Protein AF-A0A972X6C3-F1 (afdb_monomer_lite)

Sequence (281 aa):
MWINYFLDRTMRIARCMGIVHAAVDLPPWMPPDRLSTSRSLFTGHTAMDRIDPPSRDFAESLEKAPTVDDKLAVLRSHFHLEVVQTDHRFEDDAFYFIVGAGSSYLIATQSPAVEADHLHFRSCLHDTPMKPLALARLQATIQRQCVYHLQPKPIDRAERDQVLDIGAFGQLMDAAQRSGLVPGISTIIQIRDCEFRLGRHQQALQLMESMAQGFTGRAVQRTQRLAREEADIASGRIKMSPKALQAKRLRDNQQTQCIERARTRFSRVVEGLRTIVQRGL

Radius of gyration: 30.31 Å; chains: 1; bounding box: 79×56×78 Å

pLDDT: mean 76.37, std 22.04, range [27.19, 96.38]

Secondary structure (DSSP, 8-state):
--SSSSSSSSSSSSSS------------------------------TT---PPPPHHHHHHHHH--SHHHHHHHHHHHEEEEEPPTTPPPPTT-EEEEE-SS-EEEEEEEEEEEETTEEEEEETTT--BPPPEEHHHHHHHHTTT-EEEEEEPP--HHHHTTS--HHHHHHHHHHHHHHS-SS-HHHHHHIIIIIITTT-HHHHHHHHHHHHHHHHHHHHHHHHHHHHHHHHHHTTSS---HHHHHHHHHHHHHHHHHHHHHHHHHHHHHHHHHHHHHHT-

Foldseek 3Di:
DPDDDPPPPPPPPPPPDDDDDDDDDDDDDDDDDDDDDDPDPPPPPDPPFQDDQDDPVLLVQLVPQPDPVSNVVSLVVFFDKDQAALPDDDDAQWWKWFDDPPDIFIWTFHVVQDDPQWGWIAGSNPRGTDDTHHVVVVSVRSVVSRMITTGGHPQPPVVVLLQDDLVLLVQLLVLLVLLVQQPDSVLSVCLVPVQVVVLNLVVSLVSLVVRLVSLVVSLVVVVVVVVVVVVCVVVVVDDDDPVRVVVVVVVSVSSNVSSVSSNVSSVSNNSSSVSCVVNVD

Structure (mmCIF, N/CA/C/O backbone):
data_AF-A0A972X6C3-F1
#
_entry.id   AF-A0A972X6C3-F1
#
loop_
_atom_site.group_PDB
_atom_site.id
_atom_site.type_symbol
_atom_site.label_atom_id
_atom_site.label_alt_id
_atom_site.label_comp_id
_atom_site.label_asym_id
_atom_site.label_entity_id
_atom_site.label_seq_id
_atom_site.pdbx_PDB_ins_code
_atom_site.Cartn_x
_atom_site.Cartn_y
_atom_site.Cartn_z
_atom_site.occupancy
_atom_site.B_iso_or_equiv
_atom_site.auth_seq_id
_atom_site.auth_comp_id
_atom_site.auth_asym_id
_atom_site.auth_atom_id
_atom_site.pdbx_PDB_model_num
ATOM 1 N N . MET A 1 1 ? 9.711 -33.266 31.770 1.00 44.00 1 MET A N 1
ATOM 2 C CA . MET A 1 1 ? 8.874 -32.397 32.628 1.00 44.00 1 MET A CA 1
ATOM 3 C C . MET A 1 1 ? 8.942 -31.015 31.985 1.00 44.00 1 MET A C 1
ATOM 5 O O . MET A 1 1 ? 9.958 -30.366 32.130 1.00 44.00 1 MET A O 1
ATOM 9 N N . TRP A 1 2 ? 8.164 -30.690 30.955 1.00 30.11 2 TRP A N 1
ATOM 10 C CA . TRP A 1 2 ? 6.841 -30.060 31.016 1.00 30.11 2 TRP A CA 1
ATOM 11 C C . TRP A 1 2 ? 6.257 -30.063 29.581 1.00 30.11 2 TRP A C 1
ATOM 13 O O . TRP A 1 2 ? 6.426 -29.108 28.838 1.00 30.11 2 TRP A O 1
ATOM 23 N N . ILE A 1 3 ? 5.630 -31.163 29.155 1.00 36.06 3 ILE A N 1
ATOM 24 C CA . ILE A 1 3 ? 4.853 -31.258 27.898 1.00 36.06 3 ILE A CA 1
ATOM 25 C C . ILE A 1 3 ? 3.638 -32.145 28.192 1.00 36.06 3 ILE A C 1
ATOM 27 O O . ILE A 1 3 ? 3.516 -33.233 27.656 1.00 36.06 3 ILE A O 1
ATOM 31 N N . ASN A 1 4 ? 2.811 -31.757 29.169 1.00 32.38 4 ASN A N 1
ATOM 32 C CA . ASN A 1 4 ? 1.582 -32.499 29.501 1.00 32.38 4 ASN A CA 1
ATOM 33 C C . ASN A 1 4 ? 0.485 -31.655 30.178 1.00 32.38 4 ASN A C 1
ATOM 35 O O . ASN A 1 4 ? -0.467 -32.212 30.701 1.00 32.38 4 ASN A O 1
ATOM 39 N N . TYR A 1 5 ? 0.569 -30.318 30.153 1.00 36.12 5 TYR A N 1
ATOM 40 C CA . TYR A 1 5 ? -0.436 -29.456 30.803 1.00 36.12 5 TYR A CA 1
ATOM 41 C C . TYR A 1 5 ? -1.268 -28.591 29.844 1.00 36.12 5 TYR A C 1
ATOM 43 O O . TYR A 1 5 ? -2.080 -27.790 30.296 1.00 36.12 5 TYR A O 1
ATOM 51 N N . PHE A 1 6 ? -1.104 -28.751 28.524 1.00 33.75 6 PHE A N 1
ATOM 52 C CA . PHE A 1 6 ? -1.775 -27.899 27.527 1.00 33.75 6 PHE A CA 1
ATOM 53 C C . PHE A 1 6 ? -2.821 -28.617 26.657 1.00 33.75 6 PHE A C 1
ATOM 55 O O . PHE A 1 6 ? -3.486 -27.976 25.852 1.00 33.75 6 PHE A O 1
ATOM 62 N N . LEU A 1 7 ? -3.018 -29.929 26.832 1.00 35.41 7 LEU A N 1
ATOM 63 C CA . LEU A 1 7 ? -3.981 -30.712 26.040 1.00 35.41 7 LEU A CA 1
ATOM 64 C C . LEU A 1 7 ? -5.291 -31.048 26.771 1.00 35.41 7 LEU A C 1
ATOM 66 O O . LEU A 1 7 ? -6.171 -31.650 26.168 1.00 35.41 7 LEU A O 1
ATOM 70 N N . ASP A 1 8 ? -5.473 -30.604 28.019 1.00 36.69 8 ASP A N 1
ATOM 71 C CA . ASP A 1 8 ? -6.652 -30.962 28.830 1.00 36.69 8 ASP A CA 1
ATOM 72 C C . ASP A 1 8 ? -7.702 -29.836 28.967 1.00 36.69 8 ASP A C 1
ATOM 74 O O . ASP A 1 8 ? -8.707 -29.976 29.660 1.00 36.69 8 ASP A O 1
ATOM 78 N N . ARG A 1 9 ? -7.518 -28.695 28.279 1.00 36.50 9 ARG A N 1
ATOM 79 C CA . ARG A 1 9 ? -8.458 -27.551 28.348 1.00 36.50 9 ARG A CA 1
ATOM 80 C C . ARG A 1 9 ? -9.244 -27.276 27.062 1.00 36.50 9 ARG A C 1
ATOM 82 O O . ARG A 1 9 ? -10.169 -26.470 27.083 1.00 36.50 9 ARG A O 1
ATOM 89 N N . THR A 1 10 ? -8.953 -27.982 25.971 1.00 35.94 10 THR A N 1
ATOM 90 C CA . THR A 1 10 ? -9.641 -27.840 24.672 1.00 35.94 10 THR A CA 1
ATOM 91 C C . THR A 1 10 ? -10.765 -28.860 24.434 1.00 35.94 10 THR A C 1
ATOM 93 O O . THR A 1 10 ? -11.463 -28.761 23.431 1.00 35.94 10 THR A O 1
ATOM 96 N N . MET A 1 11 ? -11.038 -29.780 25.371 1.00 33.03 11 MET A N 1
ATOM 97 C CA . MET A 1 11 ? -12.117 -30.784 25.256 1.00 33.03 11 MET A CA 1
ATOM 98 C C . MET A 1 11 ? -13.315 -30.575 26.209 1.00 33.03 11 MET A C 1
ATOM 100 O O . MET A 1 11 ? -13.984 -31.531 26.598 1.00 33.03 11 MET A O 1
ATOM 104 N N . ARG A 1 12 ? -13.650 -29.327 26.573 1.00 36.72 12 ARG A N 1
ATOM 105 C CA . ARG A 1 12 ? -14.889 -29.019 27.334 1.00 36.72 12 ARG A CA 1
ATOM 106 C C . ARG A 1 12 ? -15.815 -27.954 26.735 1.00 36.72 12 ARG A C 1
ATOM 108 O O . ARG A 1 12 ? -16.790 -27.594 27.380 1.00 36.72 12 ARG A O 1
ATOM 115 N N . ILE A 1 13 ? -15.599 -27.526 25.489 1.00 35.47 13 ILE A N 1
ATOM 116 C CA . ILE A 1 13 ? -16.516 -26.608 24.769 1.00 35.47 13 ILE A CA 1
ATOM 117 C C . ILE A 1 13 ? -16.947 -27.215 23.417 1.00 35.47 13 ILE A C 1
ATOM 119 O O . ILE A 1 13 ? -17.119 -26.531 22.421 1.00 35.47 13 ILE A O 1
ATOM 123 N N . ALA A 1 14 ? -17.116 -28.540 23.364 1.00 34.91 14 ALA A N 1
ATOM 124 C CA . ALA A 1 14 ? -17.605 -29.246 22.171 1.00 34.91 14 ALA A CA 1
ATOM 125 C C . ALA A 1 14 ? -18.716 -30.268 22.488 1.00 34.91 14 ALA A C 1
ATOM 127 O O . ALA A 1 14 ? -18.873 -31.263 21.787 1.00 34.91 14 ALA A O 1
ATOM 128 N N . ARG A 1 15 ? -19.489 -30.053 23.565 1.00 35.81 15 ARG A N 1
ATOM 129 C CA . ARG A 1 15 ? -20.592 -30.952 23.968 1.00 35.81 15 ARG A CA 1
ATOM 130 C C . ARG A 1 15 ? -21.903 -30.264 24.369 1.00 35.81 15 ARG A C 1
ATOM 132 O O . ARG A 1 15 ? -22.738 -30.889 25.009 1.00 35.81 15 ARG A O 1
ATOM 139 N N . CYS A 1 16 ? -22.126 -29.028 23.924 1.00 32.38 16 CYS A N 1
ATOM 140 C CA . CYS A 1 16 ? -23.400 -28.324 24.121 1.00 32.38 16 CYS A CA 1
ATOM 141 C C . CYS A 1 16 ? -23.927 -27.704 22.818 1.00 32.38 16 CYS A C 1
ATOM 143 O O . CYS A 1 16 ? -24.234 -26.523 22.782 1.00 32.38 16 CYS A O 1
ATOM 145 N N . MET A 1 17 ? -24.025 -28.484 21.741 1.00 30.88 17 MET A N 1
ATOM 146 C CA . MET A 1 17 ? -24.937 -28.193 20.626 1.00 30.88 17 MET A CA 1
ATOM 147 C C . MET A 1 17 ? -25.456 -29.524 20.085 1.00 30.88 17 MET A C 1
ATOM 149 O O . MET A 1 17 ? -24.875 -30.135 19.194 1.00 30.88 17 MET A O 1
ATOM 153 N N . GLY A 1 18 ? -26.530 -30.012 20.707 1.00 31.67 18 GLY A N 1
ATOM 154 C CA . GLY A 1 18 ? -27.326 -31.104 20.169 1.00 31.67 18 GLY A CA 1
ATOM 155 C C . GLY A 1 18 ? -28.084 -30.606 18.947 1.00 31.67 18 GLY A C 1
ATOM 156 O O . GLY A 1 18 ? -29.115 -29.957 19.084 1.00 31.67 18 GLY A O 1
ATOM 157 N N . ILE A 1 19 ? -27.568 -30.905 17.758 1.00 29.98 19 ILE A N 1
ATOM 158 C CA . ILE A 1 19 ? -28.336 -30.821 16.517 1.00 29.98 19 ILE A CA 1
ATOM 159 C C . ILE A 1 19 ? -28.826 -32.237 16.231 1.00 29.98 19 ILE A C 1
ATOM 161 O O . ILE A 1 19 ? -28.082 -33.101 15.769 1.00 29.98 19 ILE A O 1
ATOM 165 N N . VAL A 1 20 ? -30.085 -32.481 16.586 1.00 33.25 20 VAL A N 1
ATOM 166 C CA . VAL A 1 20 ? -30.835 -33.667 16.180 1.00 33.25 20 VAL A CA 1
ATOM 167 C C . VAL A 1 20 ? -31.123 -33.525 14.686 1.00 33.25 20 VAL A C 1
ATOM 169 O O . VAL A 1 20 ? -31.849 -32.625 14.270 1.00 33.25 20 VAL A O 1
ATOM 172 N N . HIS A 1 21 ? -30.544 -34.408 13.875 1.00 29.94 21 HIS A N 1
ATOM 173 C CA . HIS A 1 21 ? -30.968 -34.618 12.495 1.00 29.94 21 HIS A CA 1
ATOM 174 C C . HIS A 1 21 ? -32.371 -35.241 12.508 1.00 29.94 21 HIS A C 1
ATOM 176 O O . HIS A 1 21 ? -32.520 -36.441 12.725 1.00 29.94 21 HIS A O 1
ATOM 182 N N . ALA A 1 22 ? -33.400 -34.427 12.279 1.00 31.80 22 ALA A N 1
ATOM 183 C CA . ALA A 1 22 ? -34.706 -34.915 11.859 1.00 31.80 22 ALA A CA 1
ATOM 184 C C . ALA A 1 22 ? -34.713 -34.979 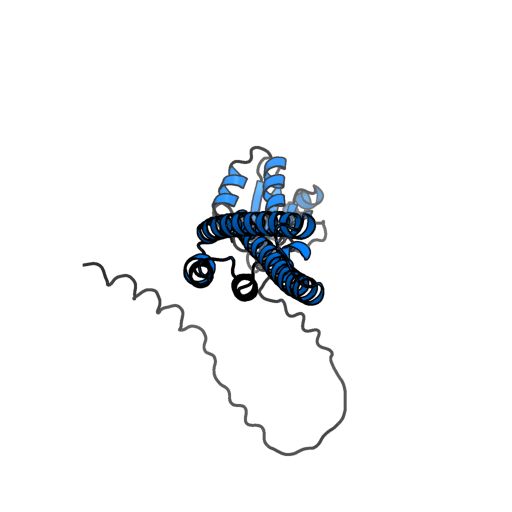10.326 1.00 31.80 22 ALA A C 1
ATOM 186 O O . ALA A 1 22 ? -34.801 -33.958 9.646 1.00 31.80 22 ALA A O 1
ATOM 187 N N . ALA A 1 23 ? -34.563 -36.189 9.790 1.00 29.91 23 ALA A N 1
ATOM 188 C CA . ALA A 1 23 ? -34.932 -36.496 8.419 1.00 29.91 23 ALA A CA 1
ATOM 189 C C . ALA A 1 23 ? -36.463 -36.429 8.329 1.00 29.91 23 ALA A C 1
ATOM 191 O O . ALA A 1 23 ? -37.157 -37.183 9.007 1.00 29.91 23 ALA A O 1
ATOM 192 N N . VAL A 1 24 ? -36.983 -35.484 7.548 1.00 34.53 24 VAL A N 1
ATOM 193 C CA . VAL A 1 24 ? -38.404 -35.427 7.202 1.00 34.53 24 VAL A CA 1
ATOM 194 C C . VAL A 1 24 ? -38.544 -36.039 5.817 1.00 34.53 24 VAL A C 1
ATOM 196 O O . VAL A 1 24 ? -38.193 -35.417 4.815 1.00 34.53 24 VAL A O 1
ATOM 199 N N . ASP A 1 25 ? -39.032 -37.275 5.791 1.00 32.22 25 ASP A N 1
ATOM 200 C CA . ASP A 1 25 ? -39.564 -37.928 4.602 1.00 32.22 25 ASP A CA 1
ATOM 201 C C . ASP A 1 25 ? -40.802 -37.160 4.113 1.00 32.22 25 ASP A C 1
ATOM 203 O O . ASP A 1 25 ? -41.774 -36.990 4.852 1.00 32.22 25 ASP A O 1
ATOM 207 N N . LEU A 1 26 ? -40.788 -36.709 2.856 1.00 34.38 26 LEU A N 1
ATOM 208 C CA . LEU A 1 26 ? -41.973 -36.205 2.159 1.00 34.38 26 LEU A CA 1
ATOM 209 C C . LEU A 1 26 ? -42.302 -37.130 0.973 1.00 34.38 26 LEU A C 1
ATOM 211 O O . LEU A 1 26 ? -41.414 -37.405 0.162 1.00 34.38 26 LEU A O 1
ATOM 215 N N . PRO A 1 27 ? -43.553 -37.618 0.848 1.00 34.75 27 PRO A N 1
ATOM 216 C CA . PRO A 1 27 ? -43.953 -38.527 -0.223 1.00 34.75 27 PRO A CA 1
ATOM 217 C C . PRO A 1 27 ? -44.253 -37.802 -1.555 1.00 34.75 27 PRO A C 1
ATOM 219 O O . PRO A 1 27 ? -44.561 -36.608 -1.557 1.00 34.75 27 PRO A O 1
ATOM 222 N N . PRO A 1 28 ? -44.210 -38.513 -2.702 1.00 38.06 28 PRO A N 1
ATOM 223 C CA . PRO A 1 28 ? -44.207 -37.901 -4.026 1.00 38.06 28 PRO A CA 1
ATOM 224 C C . PRO A 1 28 ? -45.586 -37.978 -4.694 1.00 38.06 28 PRO A C 1
ATOM 226 O O . PRO A 1 28 ? -45.907 -38.999 -5.294 1.00 38.06 28 PRO A O 1
ATOM 229 N N . TRP A 1 29 ? -46.407 -36.925 -4.607 1.00 37.12 29 TRP A N 1
ATOM 230 C CA . TRP A 1 29 ? -47.543 -36.690 -5.522 1.00 37.12 29 TRP A CA 1
ATOM 231 C C . TRP A 1 29 ? -48.241 -35.339 -5.250 1.00 37.12 29 TRP A C 1
ATOM 233 O O . TRP A 1 29 ? -48.999 -35.235 -4.297 1.00 37.12 29 TRP A O 1
ATOM 243 N N . MET A 1 30 ? -48.011 -34.310 -6.086 1.00 31.28 30 MET A N 1
ATOM 244 C CA . MET A 1 30 ? -49.024 -33.393 -6.676 1.00 31.28 30 MET A CA 1
ATOM 245 C C . MET A 1 30 ? -48.409 -32.132 -7.347 1.00 31.28 30 MET A C 1
ATOM 247 O O . MET A 1 30 ? -47.268 -31.789 -7.045 1.00 31.28 30 MET A O 1
ATOM 251 N N . PRO A 1 31 ? -49.124 -31.504 -8.315 1.00 36.56 31 PRO A N 1
ATOM 252 C CA . PRO A 1 31 ? -48.573 -30.724 -9.437 1.00 36.56 31 PRO A CA 1
ATOM 253 C C . PRO A 1 31 ? -48.581 -29.187 -9.195 1.00 36.56 31 PRO A C 1
ATOM 255 O O . PRO A 1 31 ? -48.965 -28.755 -8.108 1.00 36.56 31 PRO A O 1
ATOM 258 N N . PRO A 1 32 ? -48.115 -28.350 -10.156 1.00 46.94 32 PRO A N 1
ATOM 259 C CA . PRO A 1 32 ? -47.703 -26.976 -9.888 1.00 46.94 32 PRO A CA 1
ATOM 260 C C . PRO A 1 32 ? -48.849 -25.954 -9.972 1.00 46.94 32 PRO A C 1
ATOM 262 O O . PRO A 1 32 ? -49.880 -26.200 -10.594 1.00 46.94 32 PRO A O 1
ATOM 265 N N . ASP A 1 33 ? -48.545 -24.777 -9.418 1.00 31.06 33 ASP A N 1
ATOM 266 C CA . ASP A 1 33 ? -49.140 -23.447 -9.612 1.00 31.06 33 ASP A CA 1
ATOM 267 C C . ASP A 1 33 ? -50.175 -22.884 -8.615 1.00 31.06 33 ASP A C 1
ATOM 269 O O . ASP A 1 33 ? -51.229 -23.456 -8.357 1.00 31.06 33 ASP A O 1
ATOM 273 N N . ARG A 1 34 ? -49.870 -21.616 -8.249 1.00 31.19 34 ARG A N 1
ATOM 274 C CA . ARG A 1 34 ? -50.707 -20.517 -7.706 1.00 31.19 34 ARG A CA 1
ATOM 275 C C . ARG A 1 34 ? -51.031 -20.602 -6.205 1.00 31.19 34 ARG A C 1
ATOM 277 O O . ARG A 1 34 ? -51.586 -21.578 -5.744 1.00 31.19 34 ARG A O 1
ATOM 284 N N . LEU A 1 35 ? -50.777 -19.606 -5.353 1.00 29.12 35 LEU A N 1
ATOM 285 C CA . LEU A 1 35 ? -50.513 -18.166 -5.476 1.00 29.12 35 LEU A CA 1
ATOM 286 C C . LEU A 1 35 ? -49.866 -17.682 -4.165 1.00 29.12 35 LEU A C 1
ATOM 288 O O . LEU A 1 35 ? -50.124 -18.265 -3.122 1.00 29.12 35 LEU A O 1
ATOM 292 N N . SER A 1 36 ? -49.155 -16.551 -4.248 1.00 31.52 36 SER A N 1
ATOM 293 C CA . SER A 1 36 ? -49.075 -15.487 -3.232 1.00 31.52 36 SER A CA 1
ATOM 294 C C . SER A 1 36 ? -48.764 -15.888 -1.783 1.00 31.52 36 SER A C 1
ATOM 296 O O . SER A 1 36 ? -49.579 -16.508 -1.112 1.00 31.52 36 SER A O 1
ATOM 298 N N . THR A 1 37 ? -47.668 -15.360 -1.228 1.00 27.97 37 THR A N 1
ATOM 299 C CA . THR A 1 37 ? -47.654 -14.355 -0.135 1.00 27.97 37 THR A CA 1
ATOM 300 C C . THR A 1 37 ? -46.242 -14.287 0.470 1.00 27.97 37 THR A C 1
ATOM 302 O O . THR A 1 37 ? -45.538 -15.286 0.562 1.00 27.97 37 THR A O 1
ATOM 305 N N . SER A 1 38 ? -45.858 -13.082 0.896 1.00 30.56 38 SER A N 1
ATOM 306 C CA . SER A 1 38 ? -44.696 -12.746 1.732 1.00 30.56 38 SER A CA 1
ATOM 307 C C . SER A 1 38 ? -43.318 -12.704 1.069 1.00 30.56 38 SER A C 1
ATOM 309 O O . SER A 1 38 ? -42.480 -13.592 1.205 1.00 30.56 38 SER A O 1
ATOM 311 N N . ARG A 1 39 ? -43.022 -11.519 0.514 1.00 31.36 39 ARG A N 1
ATOM 312 C CA . ARG A 1 39 ? -41.716 -10.869 0.704 1.00 31.36 39 ARG A CA 1
ATOM 313 C C . ARG A 1 39 ? -41.413 -10.825 2.209 1.00 31.36 39 ARG A C 1
ATOM 315 O O . ARG A 1 39 ? -41.828 -9.902 2.900 1.00 31.36 39 ARG A O 1
ATOM 322 N N . SER A 1 40 ? -40.702 -11.829 2.706 1.00 28.72 40 SER A N 1
ATOM 323 C CA . SER A 1 40 ? -39.947 -11.715 3.947 1.00 28.72 40 SER A CA 1
ATOM 324 C C . SER A 1 40 ? -38.649 -10.984 3.615 1.00 28.72 40 SER A C 1
ATOM 326 O O . SER A 1 40 ? -37.809 -11.471 2.856 1.00 28.72 40 SER A O 1
ATOM 328 N N . LEU A 1 41 ? -38.542 -9.761 4.128 1.00 30.62 41 LEU A N 1
ATOM 329 C CA . LEU A 1 41 ? -37.296 -9.023 4.242 1.00 30.62 41 LEU A CA 1
ATOM 330 C C . LEU A 1 41 ? -36.361 -9.839 5.141 1.00 30.62 41 LEU A C 1
ATOM 332 O O . LEU A 1 41 ? -36.460 -9.786 6.362 1.00 30.62 41 LEU A O 1
ATOM 336 N N . PHE A 1 42 ? -35.448 -10.591 4.533 1.00 27.80 42 PHE A N 1
ATOM 337 C CA . PHE A 1 42 ? -34.241 -11.036 5.214 1.00 27.80 42 PHE A CA 1
ATOM 338 C C . PHE A 1 42 ? -33.368 -9.799 5.457 1.00 27.80 42 PHE A C 1
ATOM 340 O O . PHE A 1 42 ? -32.498 -9.459 4.657 1.00 27.80 42 PHE A O 1
ATOM 347 N N . THR A 1 43 ? -33.590 -9.108 6.573 1.00 31.45 43 THR A N 1
ATOM 348 C CA . THR A 1 43 ? -32.517 -8.365 7.233 1.00 31.45 43 THR A CA 1
ATOM 349 C C . THR A 1 43 ? -31.558 -9.401 7.801 1.00 31.45 43 THR A C 1
ATOM 351 O O . THR A 1 43 ? -31.637 -9.788 8.964 1.00 31.45 43 THR A O 1
ATOM 354 N N . GLY A 1 44 ? -30.675 -9.909 6.943 1.00 27.19 44 GLY A N 1
ATOM 355 C CA . GLY A 1 44 ? -29.471 -10.578 7.397 1.00 27.19 44 GLY A CA 1
ATOM 356 C C . GLY A 1 44 ? -28.621 -9.543 8.120 1.00 27.19 44 GLY A C 1
ATOM 357 O O . GLY A 1 44 ? -27.912 -8.779 7.474 1.00 27.19 44 GLY A O 1
ATOM 358 N N . HIS A 1 45 ? -28.717 -9.491 9.448 1.00 29.73 45 HIS A N 1
ATOM 359 C CA . HIS A 1 45 ? -27.645 -8.949 10.271 1.00 29.73 45 HIS A CA 1
ATOM 360 C C . HIS A 1 45 ? -26.428 -9.841 10.040 1.00 29.73 45 HIS A C 1
ATOM 362 O O . HIS A 1 45 ? -26.288 -10.924 10.607 1.00 29.73 45 HIS A O 1
ATOM 368 N N . THR A 1 46 ? -25.585 -9.423 9.101 1.00 33.06 46 THR A N 1
ATOM 369 C CA . THR A 1 46 ? -24.244 -9.956 8.926 1.00 33.06 46 THR A CA 1
ATOM 370 C C . THR A 1 46 ? -23.515 -9.834 10.254 1.00 33.06 46 THR A C 1
ATOM 372 O O . THR A 1 46 ? -23.363 -8.739 10.783 1.00 33.06 46 THR A O 1
ATOM 375 N N . ALA A 1 47 ? -23.030 -10.961 10.771 1.00 32.31 47 ALA A N 1
ATOM 376 C CA . ALA A 1 47 ? -22.225 -11.082 11.985 1.00 32.31 47 ALA A CA 1
ATOM 377 C C . ALA A 1 47 ? -20.838 -10.387 11.904 1.00 32.31 47 ALA A C 1
ATOM 379 O O . ALA A 1 47 ? -19.905 -10.807 12.580 1.00 32.31 47 ALA A O 1
ATOM 380 N N . MET A 1 48 ? -20.686 -9.360 11.057 1.00 31.17 48 MET A N 1
ATOM 381 C CA . MET A 1 48 ? -19.447 -8.613 10.814 1.00 31.17 48 MET A CA 1
ATOM 382 C C . MET A 1 48 ? -19.387 -7.240 11.500 1.00 31.17 48 MET A C 1
ATOM 384 O O . MET A 1 48 ? -18.320 -6.642 11.488 1.00 31.17 48 MET A O 1
ATOM 388 N N . ASP A 1 49 ? -20.466 -6.763 12.127 1.00 45.09 49 ASP A N 1
ATOM 389 C CA . ASP A 1 49 ? -20.494 -5.442 12.786 1.00 45.09 49 ASP A CA 1
ATOM 390 C C . ASP A 1 49 ? -20.352 -5.514 14.315 1.00 45.09 49 ASP A C 1
ATOM 392 O O . ASP A 1 49 ? -20.722 -4.587 15.034 1.00 45.09 49 ASP A O 1
ATOM 396 N N . ARG A 1 50 ? -19.809 -6.614 14.852 1.00 51.88 50 ARG A N 1
ATOM 397 C CA . ARG A 1 50 ? -19.467 -6.652 16.277 1.00 51.88 50 ARG A CA 1
ATOM 398 C C . ARG A 1 50 ? -18.216 -5.815 16.501 1.00 51.88 50 ARG A C 1
ATOM 400 O O . ARG A 1 50 ? -17.146 -6.157 16.012 1.00 51.88 50 ARG A O 1
ATOM 407 N N . ILE A 1 51 ? -18.373 -4.717 17.237 1.00 60.75 51 ILE A N 1
ATOM 408 C CA . ILE A 1 51 ? -17.249 -3.949 17.765 1.00 60.75 51 ILE A CA 1
ATOM 409 C C . ILE A 1 51 ? -16.437 -4.892 18.658 1.00 60.75 51 ILE A C 1
ATOM 411 O O . ILE A 1 51 ? -16.933 -5.362 19.684 1.00 60.75 51 ILE A O 1
ATOM 415 N N . ASP A 1 52 ? -15.204 -5.188 18.246 1.00 62.84 52 ASP A N 1
ATOM 416 C CA . ASP A 1 52 ? -14.266 -5.930 19.080 1.00 62.84 52 ASP A CA 1
ATOM 417 C C . ASP A 1 52 ? -14.015 -5.162 20.386 1.00 62.84 52 ASP A C 1
ATOM 419 O O . ASP A 1 52 ? -14.012 -3.923 20.394 1.00 62.84 52 ASP A O 1
ATOM 423 N N . PRO A 1 53 ? -13.805 -5.869 21.512 1.00 61.25 53 PRO A N 1
ATOM 424 C CA . PRO A 1 53 ? -13.504 -5.212 22.770 1.00 61.25 53 PRO A CA 1
ATOM 425 C C . PRO A 1 53 ? -12.285 -4.288 22.604 1.00 61.25 53 PRO A C 1
ATOM 427 O O . PRO A 1 53 ? -11.325 -4.652 21.919 1.00 61.25 53 PRO A O 1
ATOM 430 N N . PRO A 1 54 ? -12.309 -3.094 23.223 1.00 67.81 54 PRO A N 1
ATOM 431 C CA . PRO A 1 54 ? -11.250 -2.109 23.063 1.00 67.81 54 PRO A CA 1
ATOM 432 C C . PRO A 1 54 ? -9.869 -2.696 23.384 1.00 67.81 54 PRO A C 1
ATOM 434 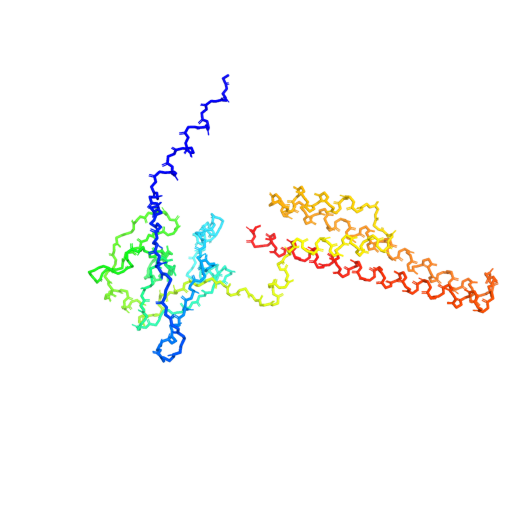O O . PRO A 1 54 ? -9.697 -3.382 24.394 1.00 67.81 54 PRO A O 1
ATOM 437 N N . SER A 1 55 ? -8.875 -2.412 22.536 1.00 72.69 55 SER A N 1
ATOM 438 C CA . SER A 1 55 ? -7.501 -2.870 22.755 1.00 72.69 55 SER A CA 1
ATOM 439 C C . SER A 1 55 ? -6.912 -2.277 24.041 1.00 72.69 55 SER A C 1
ATOM 441 O O . SER A 1 55 ? -7.321 -1.210 24.509 1.00 72.69 55 SER A O 1
ATOM 443 N N . ARG A 1 56 ? -5.910 -2.954 24.616 1.00 68.75 56 ARG A N 1
ATOM 444 C CA . ARG A 1 56 ? -5.235 -2.488 25.839 1.00 68.75 56 ARG A CA 1
ATOM 445 C C . ARG A 1 56 ? -4.620 -1.094 25.664 1.00 68.75 56 ARG A C 1
ATOM 447 O O . ARG A 1 56 ? -4.780 -0.246 26.535 1.00 68.75 56 ARG A O 1
ATOM 454 N N . ASP A 1 57 ? -3.983 -0.847 24.524 1.00 71.81 57 ASP A N 1
ATOM 455 C CA . ASP A 1 57 ? -3.343 0.438 24.217 1.00 71.81 57 ASP A CA 1
ATOM 456 C C . ASP A 1 57 ? -4.364 1.578 24.104 1.00 71.81 57 ASP A C 1
ATOM 458 O O . ASP A 1 57 ? -4.113 2.705 24.543 1.00 71.81 57 ASP A O 1
ATOM 462 N N . PHE A 1 58 ? -5.548 1.282 23.561 1.00 81.44 58 PHE A N 1
ATOM 463 C CA . PHE A 1 58 ? -6.663 2.221 23.542 1.00 81.44 58 PHE A CA 1
ATOM 464 C C . PHE A 1 58 ? -7.166 2.522 24.960 1.00 81.44 58 PHE A C 1
ATOM 466 O O . PHE A 1 58 ? -7.348 3.692 25.298 1.00 81.44 58 PHE A O 1
ATOM 473 N N . ALA A 1 59 ? -7.357 1.498 25.801 1.00 77.38 59 ALA A N 1
ATOM 474 C CA . ALA A 1 59 ? -7.826 1.683 27.175 1.00 77.38 59 ALA A CA 1
ATOM 475 C C . ALA A 1 59 ? -6.859 2.569 27.979 1.00 77.38 59 ALA A C 1
ATOM 477 O O . ALA A 1 59 ? -7.286 3.528 28.622 1.00 77.38 59 ALA A O 1
ATOM 478 N N . GLU A 1 60 ? -5.550 2.326 27.856 1.00 77.06 60 GLU A N 1
ATOM 479 C CA . GLU A 1 60 ? -4.524 3.151 28.497 1.00 77.06 60 GLU A CA 1
ATOM 480 C C . GLU A 1 60 ? -4.512 4.594 27.970 1.00 77.06 60 GLU A C 1
ATOM 482 O O . GLU A 1 60 ? -4.311 5.533 28.741 1.00 77.06 60 GLU A O 1
ATOM 487 N N . SER A 1 61 ? -4.730 4.791 26.667 1.00 81.69 61 SER A N 1
ATOM 488 C CA . SER A 1 61 ? -4.783 6.126 26.055 1.00 81.69 61 SER A CA 1
ATOM 489 C C . SER A 1 61 ? -6.008 6.915 26.522 1.00 81.69 61 SER A C 1
ATOM 491 O O . SER A 1 61 ? -5.908 8.111 26.798 1.00 81.69 61 SER A O 1
ATOM 493 N N . LEU A 1 62 ? -7.155 6.242 26.663 1.00 85.38 62 LEU A N 1
ATOM 494 C CA . LEU A 1 62 ? -8.392 6.845 27.153 1.00 85.38 62 LEU A CA 1
ATOM 495 C C . LEU A 1 62 ? -8.317 7.200 28.647 1.00 85.38 62 LEU A C 1
ATOM 497 O O . LEU A 1 62 ? -8.864 8.222 29.060 1.00 85.38 62 LEU A O 1
ATOM 501 N N . GLU A 1 63 ? -7.633 6.391 29.462 1.00 84.00 63 GLU A N 1
ATOM 502 C CA . GLU A 1 63 ? -7.409 6.682 30.886 1.00 84.00 63 GLU A CA 1
ATOM 503 C C . GLU A 1 63 ? -6.420 7.831 31.113 1.00 84.00 63 GLU A C 1
ATOM 505 O O . GLU A 1 63 ? -6.629 8.647 32.012 1.00 84.00 63 GLU A O 1
ATOM 510 N N . LYS A 1 64 ? -5.368 7.929 30.290 1.00 85.19 64 LYS A N 1
ATOM 511 C CA . LYS A 1 64 ? -4.344 8.986 30.385 1.00 85.19 64 LYS A CA 1
ATOM 512 C C . LYS A 1 64 ? -4.833 10.358 29.905 1.00 85.19 64 LYS A C 1
ATOM 514 O O . LYS A 1 64 ? -4.193 11.362 30.212 1.00 85.19 64 LYS A O 1
ATOM 519 N N . ALA A 1 65 ? -5.934 10.416 29.158 1.00 86.12 65 ALA A N 1
ATOM 520 C CA . ALA A 1 65 ? -6.504 11.660 28.654 1.00 86.12 65 ALA A CA 1
ATOM 521 C C . ALA A 1 65 ? -7.076 12.524 29.808 1.00 86.12 65 ALA A C 1
ATOM 523 O O . ALA A 1 65 ? -8.000 12.081 30.503 1.00 86.12 65 ALA A O 1
ATOM 524 N N . PRO A 1 66 ? -6.555 13.751 30.031 1.00 81.38 66 PRO A N 1
ATOM 525 C CA . PRO A 1 66 ? -6.864 14.534 31.228 1.00 81.38 66 PRO A CA 1
ATOM 526 C C . PRO A 1 66 ? -8.236 15.216 31.173 1.00 81.38 66 PRO A C 1
ATOM 528 O O . PRO A 1 66 ? -8.864 15.398 32.216 1.00 81.38 66 PRO A O 1
ATOM 531 N N . THR A 1 67 ? -8.725 15.577 29.982 1.00 87.56 67 THR A N 1
ATOM 532 C CA . THR A 1 67 ? -10.023 16.247 29.809 1.00 87.56 67 THR A CA 1
ATOM 533 C C . THR A 1 67 ? -11.043 15.370 29.080 1.00 87.56 67 THR A C 1
ATOM 535 O O . THR A 1 67 ? -10.707 14.368 28.448 1.00 87.56 67 THR A O 1
ATOM 538 N N . VAL A 1 68 ? -12.325 15.740 29.168 1.00 86.00 68 VAL A N 1
ATOM 539 C CA . VAL A 1 68 ? -13.393 15.075 28.398 1.00 86.00 68 VAL A CA 1
ATOM 540 C C . VAL A 1 68 ? -13.167 15.250 26.897 1.00 86.00 68 VAL A C 1
ATOM 542 O O . VAL A 1 68 ? -13.370 14.299 26.147 1.00 86.00 68 VAL A O 1
ATOM 545 N N . ASP A 1 69 ? -12.703 16.421 26.464 1.00 85.00 69 ASP A N 1
ATOM 546 C CA . ASP A 1 69 ? -12.430 16.690 25.053 1.00 85.00 69 ASP A CA 1
ATOM 547 C C . ASP A 1 69 ? -11.281 15.826 24.524 1.00 85.00 69 ASP A C 1
ATOM 549 O O . ASP A 1 69 ? -11.401 15.260 23.435 1.00 85.00 69 ASP A O 1
ATOM 553 N N . ASP A 1 70 ? -10.229 15.620 25.322 1.00 84.94 70 ASP A N 1
ATOM 554 C CA . ASP A 1 70 ? -9.134 14.705 24.977 1.00 84.94 70 ASP A CA 1
ATOM 555 C C . ASP A 1 70 ? -9.632 13.259 24.867 1.00 84.94 70 ASP A C 1
ATOM 557 O O . ASP A 1 70 ? -9.288 12.542 23.927 1.00 84.94 70 ASP A O 1
ATOM 561 N N . LYS A 1 71 ? -10.510 12.832 25.785 1.00 87.31 71 LYS A N 1
ATOM 562 C CA . LYS A 1 71 ? -11.142 11.505 25.724 1.00 87.31 71 LYS A CA 1
ATOM 563 C C . LYS A 1 71 ? -11.999 11.348 24.473 1.00 87.31 71 LYS A C 1
ATOM 565 O O . LYS A 1 71 ? -11.919 10.322 23.803 1.00 87.31 71 LYS A O 1
ATOM 570 N N . LEU A 1 72 ? -12.785 12.363 24.118 1.00 85.94 72 LEU A N 1
ATOM 571 C CA . LEU A 1 72 ? -13.571 12.364 22.885 1.00 85.94 72 LEU A CA 1
ATOM 572 C C . LEU A 1 72 ? -12.676 12.362 21.639 1.00 85.94 72 LEU A C 1
ATOM 574 O O . LEU A 1 72 ? -13.037 11.735 20.646 1.00 85.94 72 LEU A O 1
ATOM 578 N N . ALA A 1 73 ? -11.514 13.018 21.670 1.00 82.06 73 ALA A N 1
ATOM 579 C CA . ALA A 1 73 ? -10.546 12.979 20.576 1.00 82.06 73 ALA A CA 1
ATOM 580 C C . ALA A 1 73 ? -9.967 11.569 20.377 1.00 82.06 73 ALA A C 1
ATOM 582 O O . ALA A 1 73 ? -9.962 11.076 19.247 1.00 82.06 73 ALA A O 1
ATOM 583 N N . VAL A 1 74 ? -9.575 10.891 21.464 1.00 84.00 74 VAL A N 1
ATOM 584 C CA . VAL A 1 74 ? -9.153 9.478 21.436 1.00 84.00 74 VAL A CA 1
ATOM 585 C C . VAL A 1 74 ? -10.287 8.587 20.923 1.00 84.00 74 VAL A C 1
ATOM 587 O O . VAL A 1 74 ? -10.079 7.725 20.082 1.00 84.00 74 VAL A O 1
ATOM 590 N N . LEU A 1 75 ? -11.527 8.805 21.355 1.00 86.19 75 LEU A N 1
ATOM 591 C CA . LEU A 1 75 ? -12.652 8.010 20.862 1.00 86.19 75 LEU A CA 1
ATOM 592 C C . LEU A 1 75 ? -12.896 8.214 19.359 1.00 86.19 75 LEU A C 1
ATOM 594 O O . LEU A 1 75 ? -13.082 7.235 18.640 1.00 86.19 75 LEU A O 1
ATOM 598 N N . ARG A 1 76 ? -12.831 9.454 18.858 1.00 84.81 76 ARG A N 1
ATOM 599 C CA . ARG A 1 76 ? -13.023 9.783 17.430 1.00 84.81 76 ARG A CA 1
ATOM 600 C C . ARG A 1 76 ? -11.915 9.248 16.520 1.00 84.81 76 ARG A C 1
ATOM 602 O O . ARG A 1 76 ? -12.146 9.088 15.317 1.00 84.81 76 ARG A O 1
ATOM 609 N N . SER A 1 77 ? -10.716 8.975 17.043 1.00 79.50 77 SER A N 1
ATOM 610 C CA . SER A 1 77 ? -9.666 8.344 16.234 1.00 79.50 77 SER A CA 1
ATOM 611 C C . SER A 1 77 ? -9.987 6.878 15.932 1.00 79.50 77 SER A C 1
ATOM 613 O O . SER A 1 77 ? -9.679 6.422 14.830 1.00 79.50 77 SER A O 1
ATOM 615 N N . HIS A 1 78 ? -10.667 6.178 16.847 1.00 78.44 78 HIS A N 1
ATOM 616 C CA . HIS A 1 78 ? -10.960 4.743 16.738 1.00 78.44 78 HIS A CA 1
ATOM 617 C C . HIS A 1 78 ? -12.396 4.418 16.299 1.00 78.44 78 HIS A C 1
ATOM 619 O O . HIS A 1 78 ? -12.606 3.442 15.581 1.00 78.44 78 HIS A O 1
ATOM 625 N N . PHE A 1 79 ? -13.375 5.240 16.673 1.00 85.12 79 PHE A N 1
ATOM 626 C CA . PHE A 1 79 ? -14.800 4.967 16.483 1.00 85.12 79 PHE A CA 1
ATOM 627 C C . PHE A 1 79 ? -15.513 6.114 15.772 1.00 85.12 79 PHE A C 1
ATOM 629 O O . PHE A 1 79 ? -15.048 7.258 15.755 1.00 85.12 79 PHE A O 1
ATOM 636 N N . HIS A 1 80 ? -16.676 5.809 15.200 1.00 84.19 80 HIS A N 1
ATOM 637 C CA . HIS A 1 80 ? -17.646 6.839 14.859 1.00 84.19 80 HIS A CA 1
ATOM 638 C C . HIS A 1 80 ? -18.486 7.147 16.102 1.00 84.19 80 HIS A C 1
ATOM 640 O O . HIS A 1 80 ? -18.998 6.233 16.742 1.00 84.19 80 HIS A O 1
ATOM 646 N N . LEU A 1 81 ? -18.574 8.426 16.474 1.00 87.75 81 LEU A N 1
ATOM 647 C CA . LEU A 1 81 ? -19.309 8.864 17.659 1.00 87.75 81 LEU A CA 1
ATOM 648 C C . LEU A 1 81 ? -20.564 9.592 17.217 1.00 87.75 81 LEU A C 1
ATOM 650 O O . LEU A 1 81 ? -20.474 10.639 16.573 1.00 87.75 81 LEU A O 1
ATOM 654 N N . GLU A 1 82 ? -21.705 9.079 17.646 1.00 88.19 82 GLU A N 1
ATOM 655 C CA . GLU A 1 82 ? -23.001 9.707 17.443 1.00 88.19 82 GLU A CA 1
ATOM 656 C C . GLU A 1 82 ? -23.554 10.184 18.788 1.00 88.19 82 GLU A C 1
ATOM 658 O O . GLU A 1 82 ? -23.497 9.467 19.787 1.00 88.19 82 GLU A O 1
ATOM 663 N N . VAL A 1 83 ? -24.067 11.414 18.843 1.00 89.44 83 VAL A N 1
ATOM 664 C CA . VAL A 1 83 ? -24.729 11.916 20.053 1.00 89.44 83 VAL A CA 1
ATOM 665 C C . VAL A 1 83 ? -26.084 11.232 20.171 1.00 89.44 83 VAL A C 1
ATOM 667 O O . VAL A 1 83 ? -26.927 11.359 19.283 1.00 89.44 83 VAL A O 1
ATOM 670 N N . VAL A 1 84 ? -26.294 10.539 21.287 1.00 88.12 84 VAL A N 1
ATOM 671 C CA . VAL A 1 84 ? -27.546 9.844 21.586 1.00 88.12 84 VAL A CA 1
ATOM 672 C C . VAL A 1 84 ? -28.676 10.864 21.718 1.00 88.12 84 VAL A C 1
ATOM 674 O O . VAL A 1 84 ? -28.560 11.834 22.468 1.00 88.12 84 VAL A O 1
ATOM 677 N N . GLN A 1 85 ? -29.768 10.643 20.987 1.00 86.88 85 GLN A N 1
ATOM 678 C CA . GLN A 1 85 ? -30.966 11.484 21.023 1.00 86.88 85 GLN A CA 1
ATOM 679 C C . GLN A 1 85 ? -31.927 11.034 22.133 1.00 86.88 85 GLN A C 1
ATOM 681 O O . GLN A 1 85 ? -31.821 9.929 22.662 1.00 86.88 85 GLN A O 1
ATOM 686 N N . THR A 1 86 ? -32.880 11.885 22.519 1.00 80.56 86 THR A N 1
ATOM 687 C CA . THR A 1 86 ? -33.795 11.611 23.648 1.00 80.56 86 THR A CA 1
ATOM 688 C C . THR A 1 86 ? -34.751 10.441 23.424 1.00 80.56 86 THR A C 1
ATOM 690 O O . THR A 1 86 ? -35.266 9.884 24.389 1.00 80.56 86 THR A O 1
ATOM 693 N N . ASP A 1 87 ? -35.004 10.088 22.169 1.00 82.00 87 ASP A N 1
ATOM 694 C CA . ASP A 1 87 ? -35.827 8.961 21.729 1.00 82.00 87 ASP A CA 1
ATOM 695 C C . ASP A 1 87 ? -35.012 7.684 21.465 1.00 82.00 87 ASP A C 1
ATOM 697 O O . ASP A 1 87 ? -35.582 6.652 21.098 1.00 82.00 87 ASP A O 1
ATOM 701 N N . HIS A 1 88 ? -33.691 7.734 21.673 1.00 83.00 88 HIS A N 1
ATOM 702 C CA . HIS A 1 88 ? -32.795 6.611 21.427 1.00 83.00 88 HIS A CA 1
ATOM 703 C C . HIS A 1 88 ? -33.158 5.397 22.279 1.00 83.00 88 HIS A C 1
ATOM 705 O O . HIS A 1 88 ? -33.364 5.490 23.494 1.00 83.00 88 HIS A O 1
ATOM 711 N N . ARG A 1 89 ? -33.180 4.231 21.635 1.00 84.06 89 ARG A N 1
ATOM 712 C CA . ARG A 1 89 ? -33.357 2.940 22.299 1.00 84.06 89 ARG A CA 1
ATOM 713 C C . ARG A 1 89 ? -31.996 2.290 22.457 1.00 84.06 89 ARG A C 1
ATOM 715 O O . ARG A 1 89 ? -31.286 2.109 21.477 1.00 84.06 89 ARG A O 1
ATOM 722 N N . PHE A 1 90 ? -31.644 1.944 23.690 1.00 84.25 90 PHE A N 1
ATOM 723 C CA . PHE A 1 90 ? -30.403 1.230 23.956 1.00 84.25 90 PHE A CA 1
ATOM 724 C C . PHE A 1 90 ? -30.448 -0.158 23.324 1.00 84.25 90 PHE A C 1
ATOM 726 O O . PHE A 1 90 ? -31.424 -0.890 23.488 1.00 84.25 90 PHE A O 1
ATOM 733 N N . GLU A 1 91 ? -29.390 -0.477 22.594 1.00 84.12 91 GLU A N 1
ATOM 734 C CA . GLU A 1 91 ? -29.225 -1.748 21.903 1.00 84.12 91 GLU A CA 1
ATOM 735 C C . GLU A 1 91 ? -28.497 -2.748 22.805 1.00 84.12 91 GLU A C 1
ATOM 737 O O . GLU A 1 91 ? -27.710 -2.362 23.677 1.00 84.12 91 GLU A O 1
ATOM 742 N N . ASP A 1 92 ? -28.765 -4.034 22.598 1.00 84.31 92 ASP A N 1
ATOM 743 C CA . ASP A 1 92 ? -28.020 -5.127 23.222 1.00 84.31 92 ASP A CA 1
ATOM 744 C C . ASP A 1 92 ? -26.599 -5.189 22.647 1.00 84.31 92 ASP A C 1
ATOM 746 O O . ASP A 1 92 ? -26.397 -4.965 21.455 1.00 84.31 92 ASP A O 1
ATOM 750 N N . ASP A 1 93 ? -25.617 -5.522 23.490 1.00 82.81 93 ASP A N 1
ATOM 751 C CA . ASP A 1 93 ? -24.205 -5.686 23.109 1.00 82.81 93 ASP A CA 1
ATOM 752 C C . ASP A 1 93 ? -23.570 -4.455 22.408 1.00 82.81 93 ASP A C 1
ATOM 754 O O . ASP A 1 93 ? -22.634 -4.587 21.617 1.00 82.81 93 ASP A O 1
ATOM 758 N N . ALA A 1 94 ? -24.056 -3.246 22.707 1.00 86.56 94 ALA A N 1
ATOM 759 C CA . ALA A 1 94 ? -23.606 -1.981 22.129 1.00 86.56 94 ALA A CA 1
ATOM 760 C C . ALA A 1 94 ? -22.716 -1.173 23.088 1.00 86.56 94 ALA A C 1
ATOM 762 O O . ALA A 1 94 ? -22.762 -1.323 24.312 1.00 86.56 94 ALA A O 1
ATOM 763 N N . PHE A 1 95 ? -21.901 -0.275 22.532 1.00 88.56 95 PHE A N 1
ATOM 764 C CA . PHE A 1 95 ? -20.941 0.521 23.296 1.00 88.56 95 PHE A CA 1
ATOM 765 C C . PHE A 1 95 ? -21.387 1.976 23.422 1.00 88.56 95 PHE A C 1
ATOM 767 O O . PHE A 1 95 ? -21.689 2.643 22.433 1.00 88.56 95 PHE A O 1
ATOM 774 N N . TYR A 1 96 ? -21.353 2.502 24.645 1.00 89.88 96 TYR A N 1
ATOM 775 C CA . TYR A 1 96 ? -21.708 3.889 24.929 1.00 89.88 96 TYR A CA 1
ATOM 776 C C . TYR A 1 96 ? -20.633 4.574 25.760 1.00 89.88 96 TYR A C 1
ATOM 778 O O . TYR A 1 96 ? -20.026 3.981 26.653 1.00 89.88 96 TYR A O 1
ATOM 786 N N . PHE A 1 97 ? -20.429 5.859 25.496 1.00 90.69 97 PHE A N 1
ATOM 787 C CA . PHE A 1 97 ? -19.607 6.728 26.319 1.00 90.69 97 PHE A CA 1
ATOM 788 C C . PHE A 1 97 ? -20.487 7.766 27.007 1.00 90.69 97 PHE A C 1
ATOM 790 O O . PHE A 1 97 ? -21.155 8.568 26.355 1.00 90.69 97 PHE A O 1
ATOM 797 N N . ILE A 1 98 ? -20.497 7.734 28.336 1.00 89.00 98 ILE A N 1
ATOM 798 C CA . ILE A 1 98 ? -21.317 8.605 29.177 1.00 89.00 98 ILE A CA 1
ATOM 799 C C . ILE A 1 98 ? -20.407 9.608 29.875 1.00 89.00 98 ILE A C 1
ATOM 801 O O . ILE A 1 98 ? -19.498 9.229 30.614 1.00 89.00 98 ILE A O 1
ATOM 805 N N . VAL A 1 99 ? -20.691 10.891 29.688 1.00 86.94 99 VAL A N 1
ATOM 806 C CA . VAL A 1 99 ? -20.025 12.004 30.363 1.00 86.94 99 VAL A CA 1
ATOM 807 C C . VAL A 1 99 ? -20.879 12.443 31.555 1.00 86.94 99 VAL A C 1
ATOM 809 O O . VAL A 1 99 ? -21.982 12.961 31.410 1.00 86.94 99 VAL A O 1
ATOM 812 N N . GLY A 1 100 ? -20.386 12.203 32.764 1.00 81.19 100 GLY A N 1
ATOM 813 C CA . GLY A 1 100 ? -20.965 12.706 34.006 1.00 81.19 100 GLY A CA 1
ATOM 814 C C . GLY A 1 100 ? -20.344 14.036 34.442 1.00 81.19 100 GLY A C 1
ATOM 815 O O . GLY A 1 100 ? -19.404 14.540 33.836 1.00 81.19 100 GLY A O 1
ATOM 816 N N . ALA A 1 101 ? -20.847 14.592 35.549 1.00 72.44 101 ALA A N 1
ATOM 817 C CA . ALA A 1 101 ? -20.393 15.883 36.083 1.00 72.44 101 ALA A CA 1
ATOM 818 C C . ALA A 1 101 ? -18.949 15.876 36.632 1.00 72.44 101 ALA A C 1
ATOM 820 O O . ALA A 1 101 ? -18.348 16.935 36.767 1.00 72.44 101 ALA A O 1
ATOM 821 N N . GLY A 1 102 ? -18.395 14.704 36.958 1.00 73.38 102 GLY A N 1
ATOM 822 C CA . GLY A 1 102 ? -17.024 14.566 37.475 1.00 73.38 102 GLY A CA 1
ATOM 823 C C . GLY A 1 102 ? -16.308 13.287 37.037 1.00 73.38 102 GLY A C 1
ATOM 824 O O . GLY A 1 102 ? -15.197 13.017 37.477 1.00 73.38 102 GLY A O 1
ATOM 825 N N . SER A 1 103 ? -16.939 12.481 36.187 1.00 81.00 103 SER A N 1
ATOM 826 C CA . SER A 1 103 ? -16.412 11.204 35.715 1.00 81.00 103 SER A CA 1
ATOM 827 C C . SER A 1 103 ? -17.004 10.876 34.352 1.00 81.00 103 SER A C 1
ATOM 829 O O . SER A 1 103 ? -18.105 11.308 34.023 1.00 81.00 103 SER A O 1
ATOM 831 N N . SER A 1 104 ? -16.268 10.121 33.547 1.00 86.06 104 SER A N 1
ATOM 832 C CA . SER A 1 104 ? -16.733 9.600 32.263 1.00 86.06 104 SER A CA 1
ATOM 833 C C . SER A 1 104 ? -16.569 8.090 32.236 1.00 86.06 104 SER A C 1
ATOM 835 O O . SER A 1 104 ? -15.627 7.558 32.824 1.00 86.06 104 SER A O 1
ATOM 837 N N . TYR A 1 105 ? -17.494 7.410 31.569 1.00 86.25 105 TYR A N 1
ATOM 838 C CA . TYR A 1 105 ? -17.565 5.956 31.552 1.00 86.25 105 TYR A CA 1
ATOM 839 C C . TYR A 1 105 ? -17.699 5.461 30.121 1.00 86.25 105 TYR A C 1
ATOM 841 O O . TYR A 1 105 ? -18.608 5.878 29.408 1.00 86.25 105 TYR A O 1
ATOM 849 N N . LEU A 1 106 ? -16.814 4.548 29.727 1.00 87.69 106 LEU A N 1
ATOM 850 C CA . LEU A 1 106 ? -16.993 3.721 28.542 1.00 87.69 106 LEU A CA 1
ATOM 851 C C . LEU A 1 106 ? -17.640 2.405 28.976 1.00 87.69 106 LEU A C 1
ATOM 853 O O . LEU A 1 106 ? -17.057 1.661 29.774 1.00 87.69 106 LEU A O 1
ATOM 857 N N . ILE A 1 107 ? -18.844 2.150 28.480 1.00 88.44 107 ILE A N 1
ATOM 858 C CA . ILE A 1 107 ? -19.677 1.024 28.887 1.00 88.44 107 ILE A CA 1
ATOM 859 C C . ILE A 1 107 ? -20.078 0.168 27.687 1.00 88.44 107 ILE A C 1
ATOM 861 O O . ILE A 1 107 ? -20.228 0.679 26.579 1.00 88.44 107 ILE A O 1
ATOM 865 N N . ALA A 1 108 ? -20.274 -1.123 27.933 1.00 87.06 108 ALA A N 1
ATOM 866 C CA . ALA A 1 108 ? -20.896 -2.060 27.004 1.00 87.06 108 ALA A CA 1
ATOM 867 C C . ALA A 1 108 ? -22.222 -2.526 27.604 1.00 87.06 108 ALA A C 1
ATOM 869 O O . ALA A 1 108 ? -22.233 -2.978 28.755 1.00 87.06 108 ALA A O 1
ATOM 870 N N . THR A 1 109 ? -23.325 -2.402 26.871 1.00 86.50 109 THR A N 1
ATOM 871 C CA . T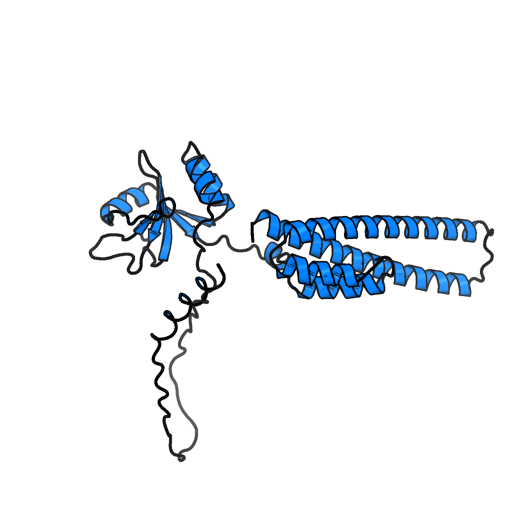HR A 1 109 ? -24.607 -2.977 27.285 1.00 86.50 109 THR A CA 1
ATOM 872 C C . THR A 1 109 ? -24.528 -4.500 27.246 1.00 86.50 109 THR A C 1
ATOM 874 O O . THR A 1 109 ? -23.764 -5.086 26.482 1.00 86.50 109 THR A O 1
ATOM 877 N N . GLN A 1 110 ? -25.265 -5.150 28.137 1.00 83.69 110 GLN A N 1
ATOM 878 C CA . GLN A 1 110 ? -25.384 -6.611 28.186 1.00 83.69 110 GLN A CA 1
ATOM 879 C C . GLN A 1 110 ? -26.729 -7.007 27.591 1.00 83.69 110 GLN A C 1
ATOM 881 O O . GLN A 1 110 ? -27.644 -6.213 27.696 1.00 83.69 110 GLN A O 1
ATOM 886 N N . SER A 1 111 ? -26.892 -8.192 27.003 1.00 82.00 111 SER A N 1
ATOM 887 C CA . SER A 1 111 ? -28.229 -8.675 26.625 1.00 82.00 111 SER A CA 1
ATOM 888 C C . SER A 1 111 ? -28.934 -9.334 27.828 1.00 82.00 111 SER A C 1
ATOM 890 O O . SER A 1 111 ? -28.360 -10.259 28.418 1.00 82.00 111 SER A O 1
ATOM 892 N N . PRO A 1 112 ? -30.156 -8.907 28.209 1.00 80.69 112 PRO A N 1
ATOM 893 C CA . PRO A 1 112 ? -30.919 -7.781 27.654 1.00 80.69 112 PRO A CA 1
ATOM 894 C C . PRO A 1 112 ? -30.410 -6.420 28.165 1.00 80.69 112 PRO A C 1
ATOM 896 O O . PRO A 1 112 ? -30.121 -6.268 29.354 1.00 80.69 112 PRO A O 1
ATOM 899 N N . ALA A 1 113 ? -30.330 -5.412 27.287 1.00 78.69 113 ALA A N 1
ATOM 900 C CA . ALA A 1 113 ? -29.762 -4.103 27.634 1.00 78.69 113 ALA A CA 1
ATOM 901 C C . ALA A 1 113 ? -30.606 -3.386 28.675 1.00 78.69 113 ALA A C 1
ATOM 903 O O . ALA A 1 113 ? -30.073 -2.734 29.573 1.00 78.69 113 ALA A O 1
ATOM 904 N N . VAL A 1 114 ? -31.925 -3.517 28.555 1.00 81.06 114 VAL A N 1
ATOM 905 C CA . VAL A 1 114 ? -32.895 -2.906 29.454 1.00 81.06 114 VAL A CA 1
ATOM 906 C C . VAL A 1 114 ? -33.710 -3.994 30.132 1.00 81.06 114 VAL A C 1
ATOM 908 O O . VAL A 1 114 ? -34.430 -4.745 29.476 1.00 81.06 114 VAL A O 1
ATOM 911 N N . GLU A 1 115 ? -33.658 -4.015 31.459 1.00 84.69 115 GLU A N 1
ATOM 912 C CA . GLU A 1 115 ? -34.496 -4.865 32.297 1.00 84.69 115 GLU A CA 1
ATOM 913 C C . GLU A 1 115 ? -35.104 -4.006 33.413 1.00 84.69 115 GLU A C 1
ATOM 915 O O . GLU A 1 115 ? -34.403 -3.244 34.077 1.00 84.69 115 GLU A O 1
ATOM 920 N N . ALA A 1 116 ? -36.428 -4.077 33.593 1.00 81.69 116 ALA A N 1
ATOM 921 C CA . ALA A 1 116 ? -37.160 -3.344 34.636 1.00 81.69 116 ALA A CA 1
ATOM 922 C C . ALA A 1 116 ? -36.783 -1.842 34.755 1.00 81.69 116 ALA A C 1
ATOM 924 O O . ALA A 1 116 ? -36.500 -1.353 35.849 1.00 81.69 116 ALA A O 1
ATOM 925 N N . ASP A 1 117 ? -36.745 -1.115 33.630 1.00 84.00 117 ASP A N 1
ATOM 926 C CA . ASP A 1 117 ? -36.353 0.307 33.519 1.00 84.00 117 ASP A CA 1
ATOM 927 C C . ASP A 1 117 ? -34.911 0.647 33.942 1.00 84.00 117 ASP A C 1
ATOM 929 O O . ASP A 1 117 ? -34.563 1.816 34.163 1.00 84.00 117 ASP A O 1
ATOM 933 N N . HIS A 1 118 ? -34.044 -0.359 34.020 1.00 84.06 118 HIS A N 1
ATOM 934 C CA . HIS A 1 118 ? -32.623 -0.192 34.286 1.00 84.06 118 HIS A CA 1
ATOM 935 C C . HIS A 1 118 ? -31.802 -0.632 33.081 1.00 84.06 118 HIS A C 1
ATOM 937 O O . HIS A 1 118 ? -32.073 -1.659 32.466 1.00 84.06 118 HIS A O 1
ATOM 943 N N . LEU A 1 119 ? -30.776 0.154 32.757 1.00 83.62 119 LEU A N 1
ATOM 944 C CA . LEU A 1 119 ? -29.771 -0.231 31.779 1.00 83.62 119 LEU A CA 1
ATOM 945 C C . LEU A 1 119 ? -28.728 -1.119 32.464 1.00 83.62 119 LEU A C 1
ATOM 947 O O . LEU A 1 119 ? -28.119 -0.700 33.456 1.00 83.62 119 LEU A O 1
ATOM 951 N N . HIS A 1 120 ? -28.508 -2.310 31.917 1.00 83.12 120 HIS A N 1
ATOM 952 C CA . HIS A 1 120 ? -27.481 -3.251 32.345 1.00 83.12 120 HIS A CA 1
ATOM 953 C C . HIS A 1 120 ? -26.242 -3.095 31.473 1.00 83.12 120 HIS A C 1
ATOM 955 O O . HIS A 1 120 ? -26.301 -3.166 30.246 1.00 83.12 120 HIS A O 1
ATOM 961 N N . PHE A 1 121 ? -25.100 -2.853 32.112 1.00 85.19 121 PHE A N 1
ATOM 962 C CA . PHE A 1 121 ? -23.860 -2.602 31.398 1.00 85.19 121 PHE A CA 1
ATOM 963 C C . PHE A 1 121 ? -22.622 -2.976 32.211 1.00 85.19 121 PHE A C 1
ATOM 965 O O . PHE A 1 121 ? -22.627 -3.055 33.444 1.00 85.19 121 PHE A O 1
ATOM 972 N N . ARG A 1 122 ? -21.527 -3.191 31.486 1.00 83.81 122 ARG A N 1
ATOM 973 C CA . ARG A 1 122 ? -20.196 -3.484 32.015 1.00 83.81 122 ARG A CA 1
ATOM 974 C C . ARG A 1 122 ? -19.251 -2.331 31.709 1.00 83.81 122 ARG A C 1
ATOM 976 O O . ARG A 1 122 ? -19.344 -1.727 30.643 1.00 83.81 122 ARG A O 1
ATOM 983 N N . SER A 1 123 ? -18.317 -2.048 32.614 1.00 83.50 123 SER A N 1
ATOM 984 C CA . SER A 1 123 ? -17.205 -1.146 32.303 1.00 83.50 123 SER A CA 1
ATOM 985 C C . SER A 1 123 ? -16.285 -1.803 31.276 1.00 83.50 123 SER A C 1
ATOM 987 O O . SER A 1 123 ? -15.810 -2.917 31.499 1.00 83.50 123 SER A O 1
ATOM 989 N N . CYS A 1 124 ? -15.999 -1.111 30.175 1.00 80.38 124 CYS A N 1
ATOM 990 C CA . CYS A 1 124 ? -15.054 -1.609 29.173 1.00 80.38 124 CYS A CA 1
ATOM 991 C C . CYS A 1 124 ? -13.596 -1.481 29.621 1.00 80.38 124 CYS A C 1
ATOM 993 O O . CYS A 1 124 ? -12.757 -2.251 29.172 1.00 80.38 124 CYS A O 1
ATOM 995 N N . LEU A 1 125 ? -13.294 -0.516 30.494 1.00 77.50 125 LEU A N 1
ATOM 996 C CA . LEU A 1 125 ? -11.928 -0.243 30.956 1.00 77.50 125 LEU A CA 1
ATOM 997 C C . LEU A 1 125 ? -11.500 -1.185 32.080 1.00 77.50 125 LEU A C 1
ATOM 999 O O . LEU A 1 125 ? -10.357 -1.625 32.130 1.00 77.50 125 LEU A O 1
ATOM 1003 N N . HIS A 1 126 ? -12.427 -1.506 32.979 1.00 74.50 126 HIS A N 1
ATOM 1004 C CA . HIS A 1 126 ? -12.118 -2.279 34.181 1.00 74.50 126 HIS A CA 1
ATOM 1005 C C . HIS A 1 126 ? -12.668 -3.703 34.141 1.00 74.50 126 HIS A C 1
ATOM 1007 O O . HIS A 1 126 ? -12.544 -4.413 35.132 1.00 74.50 126 HIS A O 1
ATOM 1013 N N . ASP A 1 127 ? -13.319 -4.101 33.044 1.00 71.00 127 ASP A N 1
ATOM 1014 C CA . ASP A 1 127 ? -13.926 -5.425 32.850 1.00 71.00 127 ASP A CA 1
ATOM 1015 C C . ASP A 1 127 ? -14.832 -5.879 34.016 1.00 71.00 127 ASP A C 1
ATOM 1017 O O . ASP A 1 127 ? -14.973 -7.061 34.325 1.00 71.00 127 ASP A O 1
ATOM 1021 N N . THR A 1 128 ? -15.455 -4.920 34.706 1.00 75.50 128 THR A N 1
ATOM 1022 C CA . THR A 1 128 ? -16.265 -5.167 35.906 1.00 75.50 128 THR A CA 1
ATOM 1023 C C . THR A 1 128 ? -17.735 -4.848 35.654 1.00 75.50 128 THR A C 1
ATOM 1025 O O . THR A 1 128 ? -18.049 -3.860 34.974 1.00 75.50 128 THR A O 1
ATOM 1028 N N . PRO A 1 129 ? -18.664 -5.667 36.188 1.00 75.44 129 PRO A N 1
ATOM 1029 C CA . PRO A 1 129 ? -20.086 -5.360 36.132 1.00 75.44 129 PRO A CA 1
ATOM 1030 C C . PRO A 1 129 ? -20.357 -4.080 36.923 1.00 75.44 129 PRO A C 1
ATOM 1032 O O . PRO A 1 129 ? -19.888 -3.917 38.052 1.00 75.44 129 PRO A O 1
ATOM 1035 N N . MET A 1 130 ? -21.104 -3.160 36.320 1.00 80.38 130 MET A N 1
ATOM 1036 C CA . MET A 1 130 ? -21.490 -1.914 36.970 1.00 80.38 130 MET A CA 1
ATOM 1037 C C . MET A 1 130 ? -22.886 -2.034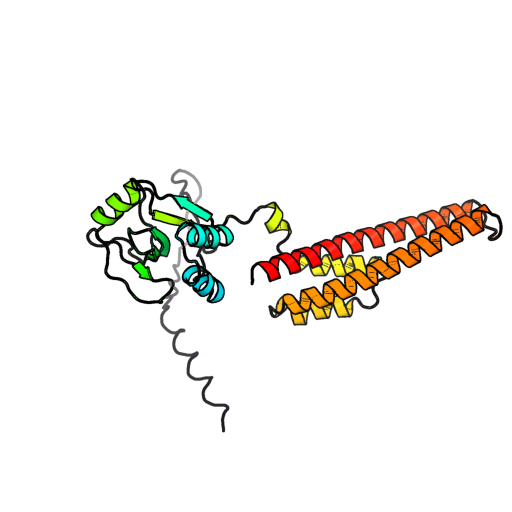 37.578 1.00 80.38 130 MET A C 1
ATOM 1039 O O . MET A 1 130 ? -23.686 -2.886 37.195 1.00 80.38 130 MET A O 1
ATOM 1043 N N . LYS A 1 131 ? -23.188 -1.165 38.549 1.00 81.44 131 LYS A N 1
ATOM 1044 C CA . LYS A 1 131 ? -24.551 -1.055 39.076 1.00 81.44 131 LYS A CA 1
ATOM 1045 C C . LYS A 1 131 ? -25.481 -0.592 37.946 1.00 81.44 131 LYS A C 1
ATOM 1047 O O . LYS A 1 131 ? -25.160 0.432 37.335 1.00 81.44 131 LYS A O 1
ATOM 1052 N N . PRO A 1 132 ? -26.610 -1.283 37.706 1.00 82.31 132 PRO A N 1
ATOM 1053 C CA . PRO A 1 132 ? -27.575 -0.866 36.700 1.00 82.31 132 PRO A CA 1
ATOM 1054 C C . PRO A 1 132 ? -28.034 0.572 36.937 1.00 82.31 132 PRO A C 1
ATOM 1056 O O . PRO A 1 132 ? -28.208 1.005 38.083 1.00 82.31 132 PRO A O 1
ATOM 1059 N N . LEU A 1 133 ? -28.215 1.326 35.856 1.00 82.62 133 LEU A N 1
ATOM 1060 C CA . LEU A 1 133 ? -28.591 2.736 35.924 1.00 82.62 133 LEU A CA 1
ATOM 1061 C C . LEU A 1 133 ? -30.037 2.907 35.480 1.00 82.62 133 LEU A C 1
ATOM 1063 O O . LEU A 1 133 ? -30.408 2.473 34.394 1.00 82.62 133 LEU A O 1
ATOM 1067 N N . ALA A 1 134 ? -30.840 3.573 36.309 1.00 84.62 134 ALA A N 1
ATOM 1068 C CA . ALA A 1 134 ? -32.223 3.883 35.971 1.00 84.62 134 ALA A CA 1
ATOM 1069 C C . ALA A 1 134 ? -32.293 4.714 34.680 1.00 84.62 134 ALA A C 1
ATOM 1071 O O . ALA A 1 134 ? -31.627 5.753 34.571 1.00 84.62 134 ALA A O 1
ATOM 1072 N N . LEU A 1 135 ? -33.142 4.302 33.736 1.00 82.19 135 LEU A N 1
ATOM 1073 C CA . LEU A 1 135 ? -33.297 4.972 32.443 1.00 82.19 135 LEU A CA 1
ATOM 1074 C C . LEU A 1 135 ? -33.676 6.448 32.588 1.00 82.19 135 LEU A C 1
ATOM 1076 O O . LEU A 1 135 ? -33.155 7.277 31.852 1.00 82.19 135 LEU A O 1
ATOM 1080 N N . ALA A 1 136 ? -34.480 6.811 33.589 1.00 81.12 136 ALA A N 1
ATOM 1081 C CA . ALA A 1 136 ? -34.828 8.208 33.866 1.00 81.12 136 ALA A CA 1
ATOM 1082 C C . ALA A 1 136 ? -33.594 9.093 34.150 1.00 81.12 136 ALA A C 1
ATOM 1084 O O . ALA A 1 136 ? -33.547 10.258 33.754 1.00 81.12 136 ALA A O 1
ATOM 1085 N N . ARG A 1 137 ? -32.558 8.543 34.805 1.00 81.50 137 ARG A N 1
ATOM 1086 C CA . ARG A 1 137 ? -31.297 9.268 35.036 1.00 81.50 137 ARG A CA 1
ATOM 1087 C C . ARG A 1 137 ? -30.490 9.398 33.751 1.00 81.50 137 ARG A C 1
ATOM 1089 O O . ARG A 1 137 ? -29.958 10.473 33.494 1.00 81.50 137 ARG A O 1
ATOM 1096 N N . LEU A 1 138 ? -30.441 8.340 32.941 1.00 81.81 138 LEU A N 1
ATOM 1097 C CA . LEU A 1 138 ? -29.803 8.379 31.624 1.00 81.81 138 LEU A CA 1
ATOM 1098 C C . LEU A 1 138 ? -30.486 9.379 30.698 1.00 81.81 138 LEU A C 1
ATOM 1100 O O . LEU A 1 138 ? -29.795 10.152 30.053 1.00 81.81 138 LEU A O 1
ATOM 1104 N N . GLN A 1 139 ? -31.816 9.438 30.686 1.00 82.44 139 GLN A N 1
ATOM 1105 C CA . GLN A 1 139 ? -32.579 10.410 29.902 1.00 82.44 139 GLN A CA 1
ATOM 1106 C C . GLN A 1 139 ? -32.219 11.851 30.274 1.00 82.44 139 GLN A C 1
ATOM 1108 O O . GLN A 1 139 ? -32.010 12.673 29.385 1.00 82.44 139 GLN A O 1
ATOM 1113 N N . ALA A 1 140 ? -32.048 12.157 31.563 1.00 81.00 140 ALA A N 1
ATOM 1114 C CA . ALA A 1 140 ? -31.576 13.473 31.993 1.00 81.00 140 ALA A CA 1
ATOM 1115 C C . ALA A 1 140 ? -30.141 13.779 31.509 1.00 81.00 140 ALA A C 1
ATOM 1117 O O . ALA A 1 140 ? -29.813 14.931 31.225 1.00 81.00 140 ALA A O 1
ATOM 1118 N N . THR A 1 141 ? -29.279 12.764 31.394 1.00 79.62 141 THR A N 1
ATOM 1119 C CA . THR A 1 141 ? -27.922 12.893 30.831 1.00 79.62 141 THR A CA 1
ATOM 1120 C C . THR A 1 141 ? -27.938 13.024 29.303 1.00 79.62 141 THR A C 1
ATOM 1122 O O . THR A 1 141 ? -27.177 13.817 28.749 1.00 79.62 141 THR A O 1
ATOM 1125 N N . ILE A 1 142 ? -28.840 12.314 28.622 1.00 82.31 142 ILE A N 1
ATOM 1126 C CA . ILE A 1 142 ? -29.075 12.397 27.174 1.00 82.31 142 ILE A CA 1
ATOM 1127 C C . ILE A 1 142 ? -29.584 13.791 26.796 1.00 82.31 142 ILE A C 1
ATOM 1129 O O . ILE A 1 142 ? -29.067 14.398 25.866 1.00 82.31 142 ILE A O 1
ATOM 1133 N N . GLN A 1 143 ? -30.522 14.355 27.564 1.00 79.81 143 GLN A N 1
ATOM 1134 C CA . GLN A 1 143 ? -31.011 15.729 27.371 1.00 79.81 143 GLN A CA 1
ATOM 1135 C C . GLN A 1 143 ? -29.894 16.780 27.450 1.00 79.81 143 GLN A C 1
ATOM 1137 O O . GLN A 1 143 ? -30.009 17.851 26.863 1.00 79.81 143 GLN A O 1
ATOM 1142 N N . ARG A 1 144 ? -28.801 16.476 28.158 1.00 81.69 144 ARG A N 1
ATOM 1143 C CA . ARG A 1 144 ? -27.607 17.328 28.250 1.00 81.69 144 ARG A CA 1
ATOM 1144 C C . ARG A 1 144 ? -26.572 17.040 27.158 1.00 81.69 144 ARG A C 1
ATOM 1146 O O . ARG A 1 144 ? -25.484 17.599 27.213 1.00 81.69 144 ARG A O 1
ATOM 1153 N N . GLN A 1 145 ? -26.890 16.172 26.194 1.00 80.06 145 GLN A N 1
ATOM 1154 C CA . GLN A 1 145 ? -25.995 15.729 25.118 1.00 80.06 145 GLN A CA 1
ATOM 1155 C C . GLN A 1 145 ? -24.685 15.121 25.638 1.00 80.06 145 GLN A C 1
ATOM 1157 O O . GLN A 1 145 ? -23.614 15.271 25.054 1.00 80.06 145 GLN A O 1
ATOM 1162 N N . CYS A 1 146 ? -24.765 14.424 26.770 1.00 85.12 146 CYS A N 1
ATOM 1163 C CA . CYS A 1 146 ? -23.608 13.841 27.439 1.00 85.12 146 CYS A CA 1
ATOM 1164 C C . CYS A 1 146 ? -23.490 12.323 27.230 1.00 85.12 146 CYS A C 1
ATOM 1166 O O . CYS A 1 146 ? -22.765 11.661 27.970 1.00 85.12 146 CYS A O 1
ATOM 1168 N N . VAL A 1 147 ? -24.206 11.754 26.260 1.00 88.69 147 VAL A N 1
ATOM 1169 C CA . VAL A 1 147 ? -24.150 10.322 25.942 1.00 88.69 147 VAL A CA 1
ATOM 1170 C C . VAL A 1 147 ? -23.839 10.155 24.462 1.00 88.69 147 VAL A C 1
ATOM 1172 O O . VAL A 1 147 ? -24.505 10.742 23.611 1.00 88.69 147 VAL A O 1
ATOM 1175 N N . TYR A 1 148 ? -22.825 9.349 24.172 1.00 90.69 148 TYR A N 1
ATOM 1176 C CA . TYR A 1 148 ? -22.360 9.065 22.822 1.00 90.69 148 TYR A CA 1
ATOM 1177 C C . TYR A 1 148 ? -22.492 7.573 22.542 1.00 90.69 148 TYR A C 1
ATOM 1179 O O . TYR A 1 148 ? -22.042 6.753 23.342 1.00 90.69 148 TYR A O 1
ATOM 1187 N N . HIS A 1 149 ? -23.099 7.229 21.414 1.00 89.75 149 HIS A N 1
ATOM 1188 C CA . HIS A 1 149 ? -23.110 5.880 20.875 1.00 89.75 149 HIS A CA 1
ATOM 1189 C C . HIS A 1 149 ? -21.839 5.685 20.050 1.00 89.75 149 HIS A C 1
ATOM 1191 O O . HIS A 1 149 ? -21.500 6.526 19.213 1.00 89.75 149 HIS A O 1
ATOM 1197 N N . LEU A 1 150 ? -21.108 4.609 20.331 1.00 88.69 150 LEU A N 1
ATOM 1198 C CA . LEU A 1 150 ? -19.912 4.252 19.586 1.00 88.69 150 LEU A CA 1
ATOM 1199 C C . LEU A 1 150 ? -20.310 3.241 18.526 1.00 88.69 150 LEU A C 1
ATOM 1201 O O . LEU A 1 150 ? -20.714 2.127 18.843 1.00 88.69 150 LEU A O 1
ATOM 1205 N N . GLN A 1 151 ? -20.145 3.634 17.272 1.00 83.31 151 GLN A N 1
ATOM 1206 C CA . GLN A 1 151 ? -20.322 2.758 16.127 1.00 83.31 151 GLN A CA 1
ATOM 1207 C C . GLN A 1 151 ? -18.957 2.380 15.547 1.00 83.31 151 GLN A C 1
ATOM 1209 O O . GLN A 1 151 ? -17.991 3.156 15.668 1.00 83.31 151 GLN A O 1
ATOM 1214 N N . PRO A 1 152 ? -18.854 1.214 14.879 1.00 76.31 152 PRO A N 1
ATOM 1215 C CA . PRO A 1 152 ? -17.687 0.915 14.070 1.00 76.31 152 PRO A CA 1
ATOM 1216 C C . PRO A 1 152 ? -17.477 2.077 13.107 1.00 76.31 152 PRO A C 1
ATOM 1218 O O . PRO A 1 152 ? -18.412 2.518 12.433 1.00 76.31 152 PRO A O 1
ATOM 1221 N N . LYS A 1 153 ? -16.255 2.609 13.054 1.00 75.62 153 LYS A N 1
ATOM 1222 C CA . LYS A 1 153 ? -15.947 3.652 12.083 1.00 75.62 153 LYS A CA 1
ATOM 1223 C C . LYS A 1 153 ? -16.198 3.058 10.693 1.00 75.62 153 LYS A C 1
ATOM 1225 O O . LYS A 1 153 ? -15.559 2.051 10.374 1.00 75.62 153 LYS A O 1
ATOM 1230 N N . PRO A 1 154 ? -17.123 3.613 9.886 1.00 60.25 154 PRO A N 1
ATOM 1231 C CA . PRO A 1 154 ? -17.392 3.062 8.571 1.00 60.25 154 PRO A CA 1
ATOM 1232 C C . PRO A 1 154 ? -16.079 3.081 7.799 1.00 60.25 154 PRO A C 1
ATOM 1234 O O . PRO A 1 154 ? -15.450 4.132 7.663 1.00 60.25 154 PRO A O 1
ATOM 1237 N N . ILE A 1 155 ? -15.634 1.901 7.365 1.00 57.22 155 ILE A N 1
ATOM 1238 C CA . ILE A 1 155 ? -14.423 1.766 6.560 1.00 57.22 155 ILE A CA 1
ATOM 1239 C C . ILE A 1 155 ? -14.658 2.611 5.310 1.00 57.22 155 ILE A C 1
ATOM 1241 O O . ILE A 1 155 ? -15.575 2.316 4.534 1.00 57.22 155 ILE A O 1
ATOM 1245 N N . ASP A 1 156 ? -13.869 3.672 5.129 1.00 59.16 156 ASP A N 1
ATOM 1246 C CA . ASP A 1 156 ? -13.967 4.501 3.935 1.00 59.16 156 ASP A CA 1
ATOM 1247 C C . ASP A 1 156 ? -13.783 3.586 2.716 1.00 59.16 156 ASP A C 1
ATOM 1249 O O . ASP A 1 156 ? -12.899 2.727 2.685 1.00 59.16 156 ASP A O 1
ATOM 1253 N N . ARG A 1 157 ? -14.644 3.708 1.703 1.00 44.69 157 ARG A N 1
ATOM 1254 C CA . ARG A 1 157 ? -14.571 2.850 0.512 1.00 44.69 157 ARG A CA 1
ATOM 1255 C C . ARG A 1 157 ? -13.229 3.016 -0.210 1.00 44.69 157 ARG A C 1
ATOM 1257 O O . ARG A 1 157 ? -12.741 2.039 -0.769 1.00 44.69 157 ARG A O 1
ATOM 1264 N N . ALA A 1 158 ? -12.602 4.192 -0.117 1.00 52.25 158 ALA A N 1
ATOM 1265 C CA . ALA A 1 158 ? -11.242 4.428 -0.605 1.00 52.25 158 ALA A CA 1
ATOM 1266 C C . ALA A 1 158 ? -10.163 3.687 0.218 1.00 52.25 158 ALA A C 1
ATOM 1268 O O . ALA A 1 158 ? -9.132 3.292 -0.324 1.00 52.25 158 ALA A O 1
ATOM 1269 N N . GLU A 1 159 ? -10.408 3.451 1.509 1.00 46.78 159 GLU A N 1
ATOM 1270 C CA . GLU A 1 159 ? -9.536 2.681 2.406 1.00 46.78 159 GLU A CA 1
ATOM 1271 C C . GLU A 1 159 ? -9.792 1.171 2.311 1.00 46.78 159 GLU A C 1
ATOM 1273 O O . GLU A 1 159 ? -8.868 0.377 2.465 1.00 46.78 159 GLU A O 1
ATOM 1278 N N . ARG A 1 160 ? -11.021 0.744 1.994 1.00 45.50 160 ARG A N 1
ATOM 1279 C CA . ARG A 1 160 ? -11.346 -0.667 1.736 1.00 45.50 160 ARG A CA 1
ATOM 1280 C C . ARG A 1 160 ? -10.573 -1.210 0.530 1.00 45.50 160 ARG A C 1
ATOM 1282 O O . ARG A 1 160 ? -10.115 -2.347 0.571 1.00 45.50 160 ARG A O 1
ATOM 1289 N N . ASP A 1 161 ? -10.355 -0.384 -0.493 1.00 48.91 161 ASP A N 1
ATOM 1290 C CA . ASP A 1 161 ? -9.502 -0.720 -1.642 1.00 48.91 161 ASP A CA 1
ATOM 1291 C C . ASP A 1 161 ? -7.999 -0.813 -1.283 1.00 48.91 161 ASP A C 1
ATOM 1293 O O . ASP A 1 161 ? -7.213 -1.406 -2.040 1.00 48.91 161 ASP A O 1
ATOM 1297 N N . GLN A 1 162 ? -7.607 -0.273 -0.118 1.00 51.53 162 GLN A N 1
ATOM 1298 C CA . GLN A 1 162 ? -6.268 -0.378 0.475 1.00 51.53 162 GLN A CA 1
ATOM 1299 C C . GLN A 1 162 ? -6.122 -1.527 1.480 1.00 51.53 162 GLN A C 1
ATOM 1301 O O . GLN A 1 162 ? -4.989 -1.842 1.845 1.00 51.53 162 GLN A O 1
ATOM 1306 N N . VAL A 1 163 ? -7.208 -2.182 1.915 1.00 57.72 163 VAL A N 1
ATOM 1307 C CA . VAL A 1 163 ? -7.086 -3.397 2.731 1.00 57.72 163 VAL A CA 1
ATOM 1308 C C . VAL A 1 163 ? -6.446 -4.460 1.853 1.00 57.72 163 VAL A C 1
ATOM 1310 O O . VAL A 1 163 ? -7.023 -4.949 0.882 1.00 57.72 163 VAL A O 1
ATOM 1313 N N . LEU A 1 164 ? -5.187 -4.739 2.162 1.00 73.12 164 LEU A N 1
ATOM 1314 C CA . LEU A 1 164 ? -4.328 -5.589 1.370 1.00 73.12 164 LEU A CA 1
ATOM 1315 C C . LEU A 1 164 ? -4.884 -7.014 1.336 1.00 73.12 164 LEU A C 1
ATOM 1317 O O . LEU A 1 164 ? -4.798 -7.746 2.320 1.00 73.12 164 LEU A O 1
ATOM 1321 N N . ASP A 1 165 ? -5.437 -7.425 0.200 1.00 70.31 165 ASP A N 1
ATOM 1322 C CA . ASP A 1 165 ? -5.867 -8.802 0.005 1.00 70.31 165 ASP A CA 1
ATOM 1323 C C . ASP A 1 165 ? -4.686 -9.698 -0.410 1.00 70.31 165 ASP A C 1
ATOM 1325 O O . ASP A 1 165 ? -3.658 -9.255 -0.932 1.00 70.31 165 ASP A O 1
ATOM 1329 N N . ILE A 1 166 ? -4.827 -11.012 -0.208 1.00 70.31 166 ILE A N 1
ATOM 1330 C CA . ILE A 1 166 ? -3.824 -12.001 -0.651 1.00 70.31 166 ILE A CA 1
ATOM 1331 C C . ILE A 1 166 ? -3.606 -11.906 -2.179 1.00 70.31 166 ILE A C 1
ATOM 1333 O O . ILE A 1 166 ? -2.509 -12.186 -2.677 1.00 70.31 166 ILE A O 1
ATOM 1337 N N . GLY A 1 167 ? -4.631 -11.462 -2.919 1.00 82.50 167 GLY A N 1
ATOM 1338 C CA . GLY A 1 167 ? -4.584 -11.203 -4.356 1.00 82.50 167 GLY A CA 1
ATOM 1339 C C . GLY A 1 167 ? -3.568 -10.129 -4.758 1.00 82.50 167 GLY A C 1
ATOM 1340 O O . GLY A 1 167 ? -2.918 -10.275 -5.798 1.00 82.50 167 GLY A O 1
ATOM 1341 N N . ALA A 1 168 ? -3.349 -9.103 -3.933 1.00 89.62 168 ALA A N 1
ATOM 1342 C CA . ALA A 1 168 ? -2.388 -8.034 -4.194 1.00 89.62 168 ALA A CA 1
ATOM 1343 C C . ALA A 1 168 ? -0.946 -8.552 -4.301 1.00 89.62 168 ALA A C 1
ATOM 1345 O O . ALA A 1 168 ? -0.221 -8.156 -5.218 1.00 89.62 168 ALA A O 1
ATOM 1346 N N . PHE A 1 169 ? -0.543 -9.494 -3.438 1.00 91.50 169 PHE A N 1
ATOM 1347 C CA . PHE A 1 169 ? 0.765 -10.149 -3.547 1.00 91.50 169 PHE A CA 1
ATOM 1348 C C . PHE A 1 169 ? 0.873 -10.991 -4.822 1.00 91.50 169 PHE A C 1
ATOM 1350 O O . PHE A 1 169 ? 1.914 -10.969 -5.471 1.00 91.50 169 PHE A O 1
ATOM 1357 N N . GLY A 1 170 ? -0.202 -11.681 -5.223 1.00 91.88 170 GLY A N 1
ATOM 1358 C CA . GLY A 1 170 ? -0.284 -12.383 -6.512 1.00 91.88 170 GLY A CA 1
ATOM 1359 C C . GLY A 1 170 ? 0.011 -11.461 -7.693 1.00 91.88 170 GLY A C 1
ATOM 1360 O O . GLY A 1 170 ? 0.935 -11.688 -8.473 1.00 91.88 170 GLY A O 1
ATOM 1361 N N . GLN A 1 171 ? -0.721 -10.352 -7.758 1.00 92.50 171 GLN A N 1
ATOM 1362 C CA . GLN A 1 171 ? -0.569 -9.348 -8.811 1.00 92.50 171 GLN A CA 1
ATOM 1363 C C . GLN A 1 171 ? 0.821 -8.698 -8.800 1.00 92.50 171 GLN A C 1
ATOM 1365 O O . GLN A 1 171 ? 1.359 -8.374 -9.863 1.00 92.50 171 GLN A O 1
ATOM 1370 N N . LEU A 1 172 ? 1.406 -8.502 -7.614 1.00 94.69 172 LEU A N 1
ATOM 1371 C CA . LEU A 1 172 ? 2.769 -8.006 -7.476 1.00 94.69 172 LEU A CA 1
ATOM 1372 C C . LEU A 1 172 ? 3.791 -9.008 -8.013 1.00 94.69 172 LEU A C 1
ATOM 1374 O O . LEU A 1 172 ? 4.654 -8.599 -8.782 1.00 94.69 172 LEU A O 1
ATOM 1378 N N . MET A 1 173 ? 3.698 -10.291 -7.657 1.00 94.44 173 MET A N 1
ATOM 1379 C CA . MET A 1 173 ? 4.624 -11.320 -8.144 1.00 94.44 173 MET A CA 1
ATOM 1380 C C . MET A 1 173 ? 4.632 -11.383 -9.670 1.00 94.44 173 MET A C 1
ATOM 1382 O O . MET A 1 173 ? 5.700 -11.310 -10.278 1.00 94.44 173 MET A O 1
ATOM 1386 N N . ASP A 1 174 ? 3.455 -11.406 -10.296 1.00 94.00 174 ASP A N 1
ATOM 1387 C CA . ASP A 1 174 ? 3.366 -11.457 -11.754 1.00 94.00 174 ASP A CA 1
ATOM 1388 C C . ASP A 1 174 ? 3.963 -10.203 -12.415 1.00 94.00 174 ASP A C 1
ATOM 1390 O O . ASP A 1 174 ? 4.619 -10.272 -13.459 1.00 94.00 174 ASP A O 1
ATOM 1394 N N . ALA A 1 175 ? 3.721 -9.022 -11.835 1.00 93.88 175 ALA A N 1
ATOM 1395 C CA . ALA A 1 175 ? 4.264 -7.768 -12.350 1.00 93.88 175 ALA A CA 1
ATOM 1396 C C . ALA A 1 175 ? 5.787 -7.687 -12.150 1.00 93.88 175 ALA A C 1
ATOM 1398 O O . ALA A 1 175 ? 6.513 -7.320 -13.076 1.00 93.88 175 ALA A O 1
ATOM 1399 N N . ALA A 1 176 ? 6.275 -8.085 -10.976 1.00 94.12 176 ALA A N 1
ATOM 1400 C CA . ALA A 1 176 ? 7.689 -8.154 -10.637 1.00 94.12 176 ALA A CA 1
ATOM 1401 C C . ALA A 1 176 ? 8.437 -9.108 -11.577 1.00 94.12 176 ALA A C 1
ATOM 1403 O O . ALA A 1 176 ? 9.473 -8.725 -12.127 1.00 94.12 176 ALA A O 1
ATOM 1404 N N . GLN A 1 177 ? 7.878 -10.291 -11.846 1.00 94.31 177 GLN A N 1
ATOM 1405 C CA . GLN A 1 177 ? 8.459 -11.272 -12.762 1.00 94.31 177 GLN A CA 1
ATOM 1406 C C . GLN A 1 177 ? 8.560 -10.708 -14.181 1.00 94.31 177 GLN A C 1
ATOM 1408 O O . GLN A 1 177 ? 9.625 -10.754 -14.794 1.00 94.31 177 GLN A O 1
ATOM 1413 N N . ARG A 1 178 ? 7.482 -10.094 -14.683 1.00 93.38 178 ARG A N 1
ATOM 1414 C CA . ARG A 1 178 ? 7.466 -9.460 -16.012 1.00 93.38 178 ARG A CA 1
ATOM 1415 C C . ARG A 1 178 ? 8.409 -8.259 -16.124 1.00 93.38 178 ARG A C 1
ATOM 1417 O O . ARG A 1 178 ? 8.885 -7.959 -17.215 1.00 93.38 178 ARG A O 1
ATOM 1424 N N . SER A 1 179 ? 8.691 -7.569 -15.019 1.00 93.88 179 SER A N 1
ATOM 1425 C CA . SER A 1 179 ? 9.625 -6.437 -15.010 1.00 93.88 179 SER A CA 1
ATOM 1426 C C . SER A 1 179 ? 11.089 -6.858 -15.170 1.00 93.88 179 SER A C 1
ATOM 1428 O O . SER A 1 179 ? 11.899 -6.051 -15.622 1.00 93.88 179 SER A O 1
ATOM 1430 N N . GLY A 1 180 ? 11.447 -8.087 -14.777 1.00 91.88 180 GLY A N 1
ATOM 1431 C CA . GLY A 1 180 ? 12.820 -8.601 -14.814 1.00 91.88 180 GLY A CA 1
ATOM 1432 C C . GLY A 1 180 ? 13.835 -7.845 -13.941 1.00 91.88 180 GLY A C 1
ATOM 1433 O O . GLY A 1 180 ? 15.025 -8.128 -14.022 1.00 91.88 180 GLY A O 1
ATOM 1434 N N . LEU A 1 181 ? 13.402 -6.871 -13.128 1.00 91.69 181 LEU A N 1
ATOM 1435 C CA . LEU A 1 181 ? 14.292 -6.050 -12.292 1.00 91.69 181 LEU A CA 1
ATOM 1436 C C . LEU A 1 181 ? 14.326 -6.487 -10.825 1.00 91.69 181 LEU A C 1
ATOM 1438 O O . LEU A 1 181 ? 15.211 -6.063 -10.077 1.00 91.69 181 LEU A O 1
ATOM 1442 N N . VAL A 1 182 ? 13.379 -7.321 -10.401 1.00 89.81 182 VAL A N 1
ATOM 1443 C CA . VAL A 1 182 ? 13.295 -7.829 -9.028 1.00 89.81 182 VAL A CA 1
ATOM 1444 C C . VAL A 1 182 ? 14.178 -9.078 -8.905 1.00 89.81 182 VAL A C 1
ATOM 1446 O O . VAL A 1 182 ? 14.037 -9.988 -9.717 1.00 89.81 182 VAL A O 1
ATOM 1449 N N . PRO A 1 183 ? 15.103 -9.143 -7.925 1.00 74.75 183 PRO A N 1
ATOM 1450 C CA . PRO A 1 183 ? 16.123 -10.195 -7.866 1.00 74.75 183 PRO A CA 1
ATOM 1451 C C . PRO A 1 183 ? 15.578 -11.569 -7.451 1.00 74.75 183 PRO A C 1
ATOM 1453 O O . PRO A 1 183 ? 16.250 -12.567 -7.683 1.00 74.75 183 PRO A O 1
ATOM 1456 N N . GLY A 1 184 ? 14.386 -11.640 -6.852 1.00 81.12 184 GLY A N 1
ATOM 1457 C CA . GLY A 1 184 ? 13.801 -12.902 -6.410 1.00 81.12 184 GLY A CA 1
ATOM 1458 C C . GLY A 1 184 ? 12.312 -12.781 -6.115 1.00 81.12 184 GLY A C 1
ATOM 1459 O O . GLY A 1 184 ? 11.912 -12.142 -5.147 1.00 81.12 184 GLY A O 1
ATOM 1460 N N . ILE A 1 185 ? 11.485 -13.429 -6.937 1.00 89.44 185 ILE A N 1
ATOM 1461 C CA . ILE A 1 185 ? 10.040 -13.561 -6.679 1.00 89.44 185 ILE A CA 1
ATOM 1462 C C . ILE A 1 185 ? 9.786 -14.441 -5.450 1.00 89.44 185 ILE A C 1
ATOM 1464 O O . ILE A 1 185 ? 8.845 -14.199 -4.700 1.00 89.44 185 ILE A O 1
ATOM 1468 N N . SER A 1 186 ? 10.677 -15.401 -5.188 1.00 89.62 186 SER A N 1
ATOM 1469 C CA . SER A 1 186 ? 10.676 -16.229 -3.978 1.00 89.62 186 SER A CA 1
ATOM 1470 C C . SER A 1 186 ? 10.675 -15.402 -2.695 1.00 89.62 186 SER A C 1
ATOM 1472 O O . SER A 1 186 ? 10.000 -15.770 -1.740 1.00 89.62 186 SER A O 1
ATOM 1474 N N . THR A 1 187 ? 11.353 -14.254 -2.678 1.00 91.38 187 THR A N 1
ATOM 1475 C CA . THR A 1 187 ? 11.352 -13.360 -1.517 1.00 91.38 187 THR A CA 1
ATOM 1476 C C . THR A 1 187 ? 9.975 -12.731 -1.295 1.00 91.38 187 THR A C 1
ATOM 1478 O O . THR A 1 187 ? 9.537 -12.628 -0.156 1.00 91.38 187 THR A O 1
ATOM 1481 N N . ILE A 1 188 ? 9.243 -12.379 -2.359 1.00 93.44 188 ILE A N 1
ATOM 1482 C CA . ILE A 1 188 ? 7.861 -11.875 -2.244 1.00 93.44 188 ILE A CA 1
ATOM 1483 C C . ILE A 1 188 ? 6.936 -12.978 -1.707 1.00 93.44 188 ILE A C 1
ATOM 1485 O O . ILE A 1 188 ? 6.105 -12.711 -0.840 1.00 93.44 188 ILE A O 1
ATOM 1489 N N . ILE A 1 189 ? 7.109 -14.222 -2.174 1.00 92.31 189 ILE A N 1
ATOM 1490 C CA . ILE A 1 189 ? 6.371 -15.393 -1.669 1.00 92.31 189 ILE A CA 1
ATOM 1491 C C . ILE A 1 189 ? 6.639 -15.585 -0.175 1.00 92.31 189 ILE A C 1
ATOM 1493 O O . ILE A 1 189 ? 5.699 -15.712 0.603 1.00 92.31 189 ILE A O 1
ATOM 1497 N N . GLN A 1 190 ? 7.909 -15.554 0.230 1.00 93.31 190 GLN A N 1
ATOM 1498 C CA . GLN A 1 190 ? 8.306 -15.705 1.625 1.00 93.31 190 GLN A CA 1
ATOM 1499 C C . GLN A 1 190 ? 7.721 -14.593 2.502 1.00 93.31 190 GLN A C 1
ATOM 1501 O O . GLN A 1 190 ? 7.170 -14.886 3.555 1.00 93.31 190 GLN A O 1
ATOM 1506 N N . ILE A 1 191 ? 7.773 -13.330 2.067 1.00 93.56 191 ILE A N 1
ATOM 1507 C CA . ILE A 1 191 ? 7.180 -12.218 2.826 1.00 93.56 191 ILE A CA 1
ATOM 1508 C C . ILE A 1 191 ? 5.666 -12.415 2.977 1.00 93.56 191 ILE A C 1
ATOM 1510 O O . ILE A 1 191 ? 5.126 -12.237 4.067 1.00 93.56 191 ILE A O 1
ATOM 1514 N N . ARG A 1 192 ? 4.975 -12.836 1.912 1.00 92.69 192 ARG A N 1
ATOM 1515 C CA . ARG A 1 192 ? 3.537 -13.123 1.968 1.00 92.69 192 ARG A CA 1
ATOM 1516 C C . ARG A 1 192 ? 3.222 -14.258 2.947 1.00 92.69 192 ARG A C 1
ATOM 1518 O O . ARG A 1 192 ? 2.329 -14.121 3.778 1.00 92.69 192 ARG A O 1
ATOM 1525 N N . ASP A 1 193 ? 3.912 -15.386 2.815 1.00 89.56 193 ASP A N 1
ATOM 1526 C CA . ASP A 1 193 ? 3.537 -16.628 3.494 1.00 89.56 193 ASP A CA 1
ATOM 1527 C C . ASP A 1 193 ? 4.081 -16.724 4.917 1.00 89.56 193 ASP A C 1
ATOM 1529 O O . ASP A 1 193 ? 3.391 -17.228 5.799 1.00 89.56 193 ASP A O 1
ATOM 1533 N N . CYS A 1 194 ? 5.290 -16.220 5.152 1.00 90.56 194 CYS A N 1
ATOM 1534 C CA . CYS A 1 194 ? 5.929 -16.280 6.457 1.00 90.56 194 CYS A CA 1
ATOM 1535 C C . CYS A 1 194 ? 5.616 -15.051 7.305 1.00 90.56 194 CYS A C 1
ATOM 1537 O O . CYS A 1 194 ? 5.446 -15.210 8.504 1.00 90.56 194 CYS A O 1
ATOM 1539 N N . GLU A 1 195 ? 5.515 -13.850 6.734 1.00 89.38 195 GLU A N 1
ATOM 1540 C CA . GLU A 1 195 ? 5.340 -12.631 7.536 1.00 89.38 195 GLU A CA 1
ATOM 1541 C C . GLU A 1 195 ? 3.887 -12.164 7.535 1.00 89.38 195 GLU A C 1
ATOM 1543 O O . GLU A 1 195 ? 3.237 -12.134 8.579 1.00 89.38 195 GLU A O 1
ATOM 1548 N N . PHE A 1 196 ? 3.342 -11.872 6.353 1.00 88.50 196 PHE A N 1
ATOM 1549 C CA . PHE A 1 196 ? 2.009 -11.289 6.227 1.00 88.50 196 PHE A CA 1
ATOM 1550 C C . PHE A 1 196 ? 0.899 -12.234 6.709 1.00 88.50 196 PHE A C 1
ATOM 1552 O O . PHE A 1 196 ? 0.065 -11.835 7.515 1.00 88.50 196 PHE A O 1
ATOM 1559 N N . ARG A 1 197 ? 0.904 -13.502 6.276 1.00 87.25 197 ARG A N 1
ATOM 1560 C CA . ARG A 1 197 ? -0.100 -14.498 6.701 1.00 87.25 197 ARG A CA 1
ATOM 1561 C C . ARG A 1 197 ? -0.028 -14.867 8.184 1.00 87.25 197 ARG A C 1
ATOM 1563 O O . ARG A 1 197 ? -1.014 -15.362 8.715 1.00 87.25 197 ARG A O 1
ATOM 1570 N N . LEU A 1 198 ? 1.114 -14.649 8.836 1.00 85.00 198 LEU A N 1
ATOM 1571 C CA . LEU A 1 198 ? 1.300 -14.933 10.263 1.00 85.00 198 LEU A CA 1
ATOM 1572 C C . LEU A 1 198 ? 1.040 -13.707 11.153 1.00 85.00 198 LEU A C 1
ATOM 1574 O O . LEU A 1 198 ? 1.397 -13.733 12.328 1.00 85.00 198 LEU A O 1
ATOM 1578 N N . GLY A 1 199 ? 0.466 -12.628 10.609 1.00 81.94 199 GLY A N 1
ATOM 1579 C CA . GLY A 1 199 ? 0.159 -11.410 11.365 1.00 81.94 199 GLY A CA 1
ATOM 1580 C C . GLY A 1 199 ? 1.374 -10.522 11.656 1.00 81.94 199 GLY A C 1
ATOM 1581 O O . GLY A 1 199 ? 1.262 -9.508 12.338 1.00 81.94 199 GLY A O 1
ATOM 1582 N N . ARG A 1 200 ? 2.567 -10.856 11.140 1.00 86.25 200 ARG A N 1
ATOM 1583 C CA . ARG A 1 200 ? 3.794 -10.063 11.338 1.00 86.25 200 ARG A CA 1
ATOM 1584 C C . ARG A 1 200 ? 3.856 -8.901 10.344 1.00 86.25 200 ARG A C 1
ATOM 1586 O O . ARG A 1 200 ? 4.795 -8.767 9.558 1.00 86.25 200 ARG A O 1
ATOM 1593 N N . HIS A 1 201 ? 2.834 -8.048 10.370 1.00 89.06 201 HIS A N 1
ATOM 1594 C CA . HIS A 1 201 ? 2.618 -6.989 9.381 1.00 89.06 201 HIS A CA 1
ATOM 1595 C C . HIS A 1 201 ? 3.719 -5.921 9.382 1.00 89.06 201 HIS A C 1
ATOM 1597 O O . HIS A 1 201 ? 4.145 -5.493 8.311 1.00 89.06 201 HIS A O 1
ATOM 1603 N N . GLN A 1 202 ? 4.264 -5.571 10.552 1.00 89.44 202 GLN A N 1
ATOM 1604 C CA . GLN A 1 202 ? 5.390 -4.635 10.665 1.00 89.44 202 GLN A CA 1
ATOM 1605 C C . GLN A 1 202 ? 6.653 -5.156 9.966 1.00 89.44 202 GLN A C 1
ATOM 1607 O O . GLN A 1 202 ? 7.332 -4.423 9.247 1.00 89.44 202 GLN A O 1
ATOM 1612 N N . GLN A 1 203 ? 6.959 -6.440 10.151 1.00 90.00 203 GLN A N 1
ATOM 1613 C CA . GLN A 1 203 ? 8.119 -7.077 9.534 1.00 90.00 203 GLN A CA 1
ATOM 1614 C C . GLN A 1 203 ? 7.915 -7.240 8.023 1.00 90.00 203 GLN A C 1
ATOM 1616 O O . GLN A 1 203 ? 8.821 -6.952 7.238 1.00 90.00 203 GLN A O 1
ATOM 1621 N N . ALA A 1 204 ? 6.703 -7.621 7.603 1.00 93.19 204 ALA A N 1
ATOM 1622 C CA . ALA A 1 204 ? 6.331 -7.659 6.194 1.00 93.19 204 ALA A CA 1
ATOM 1623 C C . ALA A 1 204 ? 6.501 -6.283 5.527 1.00 93.19 204 ALA A C 1
ATOM 1625 O O . ALA A 1 204 ? 7.068 -6.203 4.437 1.00 93.19 204 ALA A O 1
ATOM 1626 N N . LEU A 1 205 ? 6.064 -5.206 6.190 1.00 94.50 205 LEU A N 1
ATOM 1627 C CA . LEU A 1 205 ? 6.193 -3.834 5.699 1.00 94.50 205 LEU A CA 1
ATOM 1628 C C . LEU A 1 205 ? 7.658 -3.457 5.461 1.00 94.50 205 LEU A C 1
ATOM 1630 O O . LEU A 1 205 ? 8.009 -3.073 4.348 1.00 94.50 205 LEU A O 1
ATOM 1634 N N . GLN A 1 206 ? 8.521 -3.638 6.463 1.00 95.31 206 GLN A N 1
ATOM 1635 C CA . GLN A 1 206 ? 9.945 -3.295 6.365 1.00 95.31 206 GLN A CA 1
ATOM 1636 C C . GLN A 1 206 ? 10.644 -4.024 5.207 1.00 95.31 206 GLN A C 1
ATOM 1638 O O . GLN A 1 206 ? 11.398 -3.423 4.435 1.00 95.31 206 GLN A O 1
ATOM 1643 N N . LEU A 1 207 ? 10.372 -5.324 5.051 1.00 95.38 207 LEU A N 1
ATOM 1644 C CA . LEU A 1 207 ? 10.948 -6.130 3.973 1.00 95.38 207 LEU A CA 1
ATOM 1645 C C . LEU A 1 207 ? 10.433 -5.692 2.595 1.00 95.38 207 LEU A C 1
ATOM 1647 O O . LEU A 1 207 ? 11.215 -5.590 1.645 1.00 95.38 207 LEU A O 1
ATOM 1651 N N . MET A 1 208 ? 9.134 -5.395 2.482 1.00 95.38 208 MET A N 1
ATOM 1652 C CA . MET A 1 208 ? 8.545 -4.902 1.236 1.00 95.38 208 MET A CA 1
ATOM 1653 C C . MET A 1 208 ? 9.066 -3.515 0.853 1.00 95.38 208 MET A C 1
ATOM 1655 O O . MET A 1 208 ? 9.345 -3.288 -0.325 1.00 95.38 208 MET A O 1
ATOM 1659 N N . GLU A 1 209 ? 9.247 -2.606 1.811 1.00 95.62 209 GLU A N 1
ATOM 1660 C CA . GLU A 1 209 ? 9.813 -1.274 1.571 1.00 95.62 209 GLU A CA 1
ATOM 1661 C C . GLU A 1 209 ? 11.259 -1.355 1.081 1.00 95.62 209 GLU A C 1
ATOM 1663 O O . GLU A 1 209 ? 11.601 -0.737 0.070 1.00 95.62 209 GLU A O 1
ATOM 1668 N N . SER A 1 210 ? 12.091 -2.176 1.729 1.00 95.25 210 SER A N 1
ATOM 1669 C CA . SER A 1 210 ? 13.471 -2.417 1.292 1.00 95.25 210 SER A CA 1
ATOM 1670 C C . SER A 1 210 ? 13.521 -2.949 -0.146 1.00 95.25 210 SER A C 1
ATOM 1672 O O . SER A 1 210 ? 14.275 -2.453 -0.992 1.00 95.25 210 SER A O 1
ATOM 1674 N N . MET A 1 211 ? 12.651 -3.909 -0.472 1.00 95.06 211 MET A N 1
ATOM 1675 C CA . MET A 1 211 ? 12.569 -4.464 -1.820 1.00 95.06 211 MET A CA 1
ATOM 1676 C C . MET A 1 211 ? 12.088 -3.433 -2.850 1.00 95.06 211 MET A C 1
ATOM 1678 O O . MET A 1 211 ? 12.653 -3.353 -3.945 1.00 95.06 211 MET A O 1
ATOM 1682 N N . ALA A 1 212 ? 11.086 -2.621 -2.506 1.00 95.12 212 ALA A N 1
ATOM 1683 C CA . ALA A 1 212 ? 10.564 -1.563 -3.367 1.00 95.12 212 ALA A CA 1
ATOM 1684 C C . ALA A 1 212 ? 11.616 -0.475 -3.647 1.00 95.12 212 ALA A C 1
ATOM 1686 O O . ALA A 1 212 ? 11.738 -0.006 -4.785 1.00 95.12 212 ALA A O 1
ATOM 1687 N N . GLN A 1 213 ? 12.421 -0.108 -2.646 1.00 95.25 213 GLN A N 1
ATOM 1688 C CA . GLN A 1 213 ? 13.547 0.817 -2.804 1.00 95.25 213 GLN A CA 1
ATOM 1689 C C . GLN A 1 213 ? 14.610 0.241 -3.748 1.00 95.25 213 GLN A C 1
ATOM 1691 O O . GLN A 1 213 ? 15.016 0.907 -4.704 1.00 95.25 213 GLN A O 1
ATOM 1696 N N . GLY A 1 214 ? 15.002 -1.023 -3.549 1.00 94.88 214 GLY A N 1
ATOM 1697 C CA . GLY A 1 214 ? 15.955 -1.707 -4.427 1.00 94.88 214 GLY A CA 1
ATOM 1698 C C . GLY A 1 214 ? 15.463 -1.809 -5.875 1.00 94.88 214 GLY A C 1
ATOM 1699 O O . GLY A 1 214 ? 16.214 -1.541 -6.817 1.00 94.88 214 GLY A O 1
ATOM 1700 N N . PHE A 1 215 ? 14.182 -2.134 -6.067 1.00 95.94 215 PHE A N 1
ATOM 1701 C CA . PHE A 1 215 ? 13.532 -2.128 -7.378 1.00 95.94 215 PHE A CA 1
ATOM 1702 C C . PHE A 1 215 ? 13.562 -0.735 -8.023 1.00 95.94 215 PHE A C 1
ATOM 1704 O O . PHE A 1 215 ? 13.939 -0.602 -9.190 1.00 95.94 215 PHE A O 1
ATOM 1711 N N . THR A 1 216 ? 13.230 0.309 -7.262 1.00 95.44 216 THR A N 1
ATOM 1712 C CA . THR A 1 216 ? 13.216 1.695 -7.748 1.00 95.44 216 THR A CA 1
ATOM 1713 C C . THR A 1 216 ? 14.604 2.151 -8.187 1.00 95.44 216 THR A C 1
ATOM 1715 O O . THR A 1 216 ? 14.742 2.705 -9.279 1.00 95.44 216 THR A O 1
ATOM 1718 N N . GLY A 1 217 ? 15.647 1.834 -7.413 1.00 95.62 217 GLY A N 1
ATOM 1719 C CA . GLY A 1 217 ? 17.033 2.118 -7.791 1.00 95.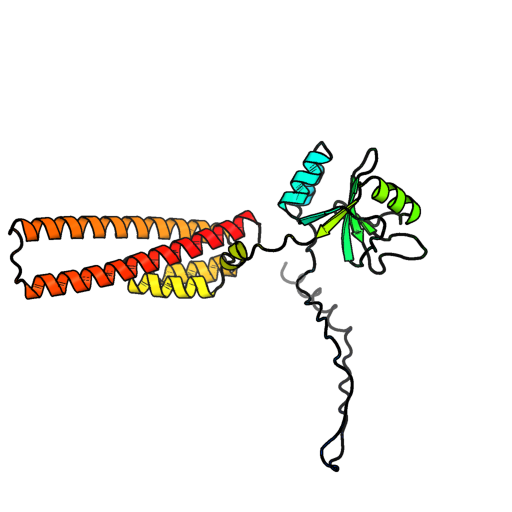62 217 GLY A CA 1
ATOM 1720 C C . GLY A 1 217 ? 17.422 1.481 -9.130 1.00 95.62 217 GLY A C 1
ATOM 1721 O O . GLY A 1 217 ? 17.961 2.154 -10.009 1.00 95.62 217 GLY A O 1
ATOM 1722 N N . ARG A 1 218 ? 17.075 0.206 -9.344 1.00 95.94 218 ARG A N 1
ATOM 1723 C CA . ARG A 1 218 ? 17.346 -0.501 -10.612 1.00 95.94 218 ARG A CA 1
ATOM 1724 C C . ARG A 1 218 ? 16.538 0.049 -11.783 1.00 95.94 218 ARG A C 1
ATOM 1726 O O . ARG A 1 218 ? 17.057 0.140 -12.895 1.00 95.94 218 ARG A O 1
ATOM 1733 N N . ALA A 1 219 ? 15.284 0.433 -11.546 1.00 95.62 219 ALA A N 1
ATOM 1734 C CA . ALA A 1 219 ? 14.449 1.073 -12.558 1.00 95.62 219 ALA A CA 1
ATOM 1735 C C . ALA A 1 219 ? 15.071 2.400 -13.023 1.00 95.62 219 ALA A C 1
ATOM 1737 O O . ALA A 1 219 ? 15.200 2.622 -14.225 1.00 95.62 219 ALA A O 1
ATOM 1738 N N . VAL A 1 220 ? 15.544 3.232 -12.088 1.00 96.12 220 VAL A N 1
ATOM 1739 C CA . VAL A 1 220 ? 16.244 4.491 -12.396 1.00 96.12 220 VAL A CA 1
ATOM 1740 C C . VAL A 1 220 ? 17.541 4.236 -13.168 1.00 96.12 220 VAL A C 1
ATOM 1742 O O . VAL A 1 220 ? 17.764 4.867 -14.202 1.00 96.12 220 VAL A O 1
ATOM 1745 N N . GLN A 1 221 ? 18.367 3.279 -12.731 1.00 96.06 221 GLN A N 1
ATOM 1746 C CA . GLN A 1 221 ? 19.600 2.906 -13.438 1.00 96.06 221 GLN A CA 1
ATOM 1747 C C . GLN A 1 221 ? 19.325 2.472 -14.882 1.00 96.06 221 GLN A C 1
ATOM 1749 O O . GLN A 1 221 ? 20.037 2.876 -15.803 1.00 96.06 221 GLN A O 1
ATOM 1754 N N . ARG A 1 222 ? 18.264 1.686 -15.109 1.00 95.44 222 ARG A N 1
ATOM 1755 C CA . ARG A 1 222 ? 17.851 1.296 -16.461 1.00 95.44 222 ARG A CA 1
ATOM 1756 C C . ARG A 1 222 ? 17.448 2.510 -17.295 1.00 95.44 222 ARG A C 1
ATOM 1758 O O . ARG A 1 222 ? 17.881 2.604 -18.439 1.00 95.44 222 ARG A O 1
ATOM 1765 N N . THR A 1 223 ? 16.637 3.416 -16.752 1.00 94.81 223 THR A N 1
ATOM 1766 C CA . THR A 1 223 ? 16.212 4.631 -17.465 1.00 94.81 223 THR A CA 1
ATOM 1767 C C . THR A 1 223 ? 17.412 5.485 -17.869 1.00 94.81 223 THR A C 1
ATOM 1769 O O . THR A 1 223 ? 17.502 5.913 -19.016 1.00 94.81 223 THR A O 1
ATOM 1772 N N . GLN A 1 224 ? 18.385 5.660 -16.972 1.00 96.31 224 GLN A N 1
ATOM 1773 C CA . GLN A 1 224 ? 19.631 6.366 -17.282 1.00 96.31 224 GLN A CA 1
ATOM 1774 C C . GLN A 1 224 ? 20.447 5.653 -18.367 1.00 96.31 224 GLN A C 1
ATOM 1776 O O . GLN A 1 224 ? 20.988 6.308 -19.257 1.00 96.31 224 GLN A O 1
ATOM 1781 N N . ARG A 1 225 ? 20.527 4.316 -18.325 1.00 96.12 225 ARG A N 1
ATOM 1782 C CA . ARG A 1 225 ? 21.207 3.525 -19.358 1.00 96.12 225 ARG A CA 1
ATOM 1783 C C . ARG A 1 225 ? 20.553 3.711 -20.727 1.00 96.12 225 ARG A C 1
ATOM 1785 O O . ARG A 1 225 ? 21.263 3.973 -21.689 1.00 96.12 225 ARG A O 1
ATOM 1792 N N . LEU A 1 226 ? 19.223 3.640 -20.803 1.00 95.25 226 LEU A N 1
ATOM 1793 C CA . LEU A 1 226 ? 18.496 3.875 -22.051 1.00 95.25 226 LEU A CA 1
ATOM 1794 C C . LEU A 1 226 ? 18.731 5.283 -22.599 1.00 95.25 226 LEU A C 1
ATOM 1796 O O . LEU A 1 226 ? 19.004 5.420 -23.784 1.00 95.25 226 LEU A O 1
ATOM 1800 N N . ALA A 1 227 ? 18.692 6.308 -21.745 1.00 95.69 227 ALA A N 1
ATOM 1801 C CA . ALA A 1 227 ? 18.941 7.685 -22.169 1.00 95.69 227 ALA A CA 1
ATOM 1802 C C . ALA A 1 227 ? 20.355 7.868 -22.755 1.00 95.69 227 ALA A C 1
ATOM 1804 O O . ALA A 1 227 ? 20.529 8.545 -23.767 1.00 95.69 227 ALA A O 1
ATOM 1805 N N . ARG A 1 228 ? 21.371 7.227 -22.157 1.00 96.19 228 ARG A N 1
ATOM 1806 C CA . ARG A 1 228 ? 22.748 7.228 -22.686 1.00 96.19 228 ARG A CA 1
ATOM 1807 C C . ARG A 1 228 ? 22.841 6.502 -24.024 1.00 96.19 228 ARG A C 1
ATOM 1809 O O . ARG A 1 228 ? 23.405 7.047 -24.965 1.00 96.19 228 ARG A O 1
ATOM 1816 N N . GLU A 1 229 ? 22.246 5.315 -24.123 1.00 95.00 229 GLU A N 1
ATOM 1817 C CA . GLU A 1 229 ? 22.194 4.558 -25.378 1.00 95.00 229 GLU A CA 1
ATOM 1818 C C . GLU A 1 229 ? 21.504 5.358 -26.494 1.00 95.00 229 GLU A C 1
ATOM 1820 O O . GLU A 1 229 ? 21.966 5.350 -27.631 1.00 95.00 229 GLU A O 1
ATOM 1825 N N . GLU A 1 230 ? 20.416 6.073 -26.193 1.00 94.56 230 GLU A N 1
ATOM 1826 C CA . GLU A 1 230 ? 19.738 6.933 -27.167 1.00 94.56 230 GLU A CA 1
ATOM 1827 C C . GLU A 1 230 ? 20.613 8.105 -27.623 1.00 94.56 230 GLU A C 1
ATOM 1829 O O . GLU A 1 230 ? 20.644 8.400 -28.818 1.00 94.56 230 GLU A O 1
ATOM 1834 N N . ALA A 1 231 ? 21.370 8.726 -26.715 1.00 95.06 231 ALA A N 1
ATOM 1835 C CA . ALA A 1 231 ? 22.337 9.766 -27.063 1.00 95.06 231 ALA A CA 1
ATOM 1836 C C . ALA A 1 231 ? 23.497 9.221 -27.922 1.00 95.06 231 ALA A C 1
ATOM 1838 O O . ALA A 1 231 ? 23.922 9.863 -28.886 1.00 95.06 231 ALA A O 1
ATOM 1839 N N . ASP A 1 232 ? 23.983 8.013 -27.628 1.00 95.44 232 ASP A N 1
ATOM 1840 C CA . ASP A 1 232 ? 25.022 7.339 -28.415 1.00 95.44 232 ASP A CA 1
ATOM 1841 C C . ASP A 1 232 ? 24.525 6.945 -29.819 1.00 95.44 232 ASP A C 1
ATOM 1843 O O . ASP A 1 232 ? 25.277 7.017 -30.794 1.00 95.44 232 ASP A O 1
ATOM 1847 N N . ILE A 1 233 ? 23.250 6.568 -29.954 1.00 93.19 233 ILE A N 1
ATOM 1848 C CA . ILE A 1 233 ? 22.617 6.325 -31.259 1.00 93.19 233 ILE A CA 1
ATOM 1849 C C . ILE A 1 233 ? 22.450 7.643 -32.025 1.00 93.19 233 ILE A C 1
ATOM 1851 O O . ILE A 1 233 ? 22.802 7.714 -33.201 1.00 93.19 233 ILE A O 1
ATOM 1855 N N . ALA A 1 234 ? 21.947 8.696 -31.374 1.00 91.81 234 ALA A N 1
ATOM 1856 C CA . ALA A 1 234 ? 21.708 9.996 -32.004 1.00 91.81 234 ALA A CA 1
ATOM 1857 C C . ALA A 1 234 ? 23.004 10.677 -32.474 1.00 91.81 234 ALA A C 1
ATOM 1859 O O . ALA A 1 234 ? 23.027 11.296 -33.534 1.00 91.81 234 ALA A O 1
ATOM 1860 N N . SER A 1 235 ? 24.094 10.521 -31.718 1.00 94.69 235 SER A N 1
ATOM 1861 C CA . SER A 1 235 ? 25.428 11.020 -32.085 1.00 94.69 235 SER A CA 1
ATOM 1862 C C . SER A 1 235 ? 26.139 10.173 -33.150 1.00 94.69 235 SER A C 1
ATOM 1864 O O . SER A 1 235 ? 27.228 10.533 -33.592 1.00 94.69 235 SER A O 1
ATOM 1866 N N . GLY A 1 236 ? 25.558 9.041 -33.567 1.00 91.94 236 GLY A N 1
ATOM 1867 C CA . GLY A 1 236 ? 26.142 8.137 -34.560 1.00 91.94 236 GLY A CA 1
ATOM 1868 C C . GLY A 1 236 ? 27.274 7.248 -34.032 1.00 91.94 236 GLY A C 1
ATOM 1869 O O . GLY A 1 236 ? 27.868 6.498 -34.811 1.00 91.94 236 GLY A O 1
ATOM 1870 N N . ARG A 1 237 ? 27.557 7.284 -32.720 1.00 94.75 237 ARG A N 1
ATOM 1871 C CA . ARG A 1 237 ? 28.520 6.387 -32.059 1.00 94.75 237 ARG A CA 1
ATOM 1872 C C . ARG A 1 237 ? 28.065 4.930 -32.147 1.00 94.75 237 ARG A C 1
ATOM 1874 O O . ARG A 1 237 ? 28.887 4.042 -32.363 1.00 94.75 237 ARG A O 1
ATOM 1881 N N . ILE A 1 238 ? 26.760 4.687 -32.030 1.00 93.88 238 ILE A N 1
ATOM 1882 C CA . ILE A 1 238 ? 26.141 3.380 -32.273 1.00 93.88 238 ILE A CA 1
ATOM 1883 C C . ILE A 1 238 ? 25.442 3.414 -33.631 1.00 93.88 238 ILE A C 1
ATOM 1885 O O . ILE A 1 238 ? 24.444 4.109 -33.820 1.00 93.88 238 ILE A O 1
ATOM 1889 N N . LYS A 1 239 ? 25.941 2.618 -34.581 1.00 93.56 239 LYS A N 1
ATOM 1890 C CA . LYS A 1 239 ? 25.318 2.467 -35.900 1.00 93.56 239 LYS A CA 1
ATOM 1891 C C . LYS A 1 239 ? 24.205 1.427 -35.835 1.00 93.56 239 LYS A C 1
ATOM 1893 O O . LYS A 1 239 ? 24.445 0.268 -35.506 1.00 93.56 239 LYS A O 1
ATOM 1898 N N . MET A 1 240 ? 22.989 1.833 -36.181 1.00 92.69 240 MET A N 1
ATOM 1899 C CA . MET A 1 240 ? 21.817 0.962 -36.213 1.00 92.69 240 MET A CA 1
ATOM 1900 C C . MET A 1 240 ? 20.951 1.311 -37.422 1.00 92.69 240 MET A C 1
ATOM 1902 O O . MET A 1 240 ? 20.784 2.484 -37.745 1.00 92.69 240 MET A O 1
ATOM 1906 N N . SER A 1 241 ? 20.394 0.305 -38.101 1.00 94.50 241 SER A N 1
ATOM 1907 C CA . SER A 1 241 ? 19.455 0.568 -39.196 1.00 94.50 241 SER A CA 1
ATOM 1908 C C . SER A 1 241 ? 18.143 1.158 -38.651 1.00 94.50 241 SER A C 1
ATOM 1910 O O . SER A 1 241 ? 17.750 0.819 -37.529 1.00 94.50 241 SER A O 1
ATOM 1912 N N . PRO A 1 242 ? 17.407 1.976 -39.429 1.00 93.12 242 PRO A N 1
ATOM 1913 C CA . PRO A 1 242 ? 16.132 2.549 -38.983 1.00 93.12 242 PRO A CA 1
ATOM 1914 C C . PRO A 1 242 ? 15.133 1.489 -38.492 1.00 93.12 242 PRO A C 1
ATOM 1916 O O . PRO A 1 242 ? 14.500 1.649 -37.449 1.00 93.12 242 PRO A O 1
ATOM 1919 N N . LYS A 1 243 ? 15.064 0.346 -39.191 1.00 96.31 243 LYS A N 1
ATOM 1920 C CA . LYS A 1 243 ? 14.219 -0.797 -38.816 1.00 96.31 243 LYS A CA 1
ATOM 1921 C C . LYS A 1 243 ? 14.649 -1.424 -37.483 1.00 96.31 243 LYS A C 1
ATOM 1923 O O . LYS A 1 243 ? 13.800 -1.751 -36.655 1.00 96.31 243 LYS A O 1
ATOM 1928 N N . ALA A 1 244 ? 15.954 -1.577 -37.254 1.00 94.62 244 ALA A N 1
ATOM 1929 C CA . ALA A 1 244 ? 16.476 -2.113 -35.997 1.00 94.62 244 ALA A CA 1
ATOM 1930 C C . ALA A 1 244 ? 16.247 -1.148 -34.821 1.00 94.62 244 ALA A C 1
ATOM 1932 O O . ALA A 1 244 ? 15.886 -1.599 -33.731 1.00 94.62 244 ALA A O 1
ATOM 1933 N N . LEU A 1 245 ? 16.362 0.164 -35.054 1.00 94.31 245 LEU A N 1
ATOM 1934 C CA . LEU A 1 245 ? 16.084 1.194 -34.052 1.00 94.31 245 LEU A CA 1
ATOM 1935 C C . LEU A 1 245 ? 14.612 1.197 -33.633 1.00 94.31 245 LEU A C 1
ATOM 1937 O O . LEU A 1 245 ? 14.308 1.214 -32.439 1.00 94.31 245 LEU A O 1
ATOM 1941 N N . GLN A 1 246 ? 13.694 1.119 -34.597 1.00 95.62 246 GLN A N 1
ATOM 1942 C CA . GLN A 1 246 ? 12.263 1.026 -34.313 1.00 95.62 246 GLN A CA 1
ATOM 1943 C C . GLN A 1 246 ? 11.934 -0.234 -33.497 1.00 95.62 246 GLN A C 1
ATOM 1945 O O . GLN A 1 246 ? 11.226 -0.155 -32.493 1.00 95.62 246 GLN A O 1
ATOM 1950 N N . ALA A 1 247 ? 12.500 -1.385 -33.874 1.00 96.12 247 ALA A N 1
ATOM 1951 C CA . ALA A 1 247 ? 12.312 -2.632 -33.138 1.00 96.12 247 ALA A CA 1
ATOM 1952 C C . ALA A 1 247 ? 12.889 -2.568 -31.710 1.00 96.12 247 ALA A C 1
ATOM 1954 O O . ALA A 1 247 ? 12.284 -3.107 -30.783 1.00 96.12 247 ALA A O 1
ATOM 1955 N N . LYS A 1 248 ? 14.037 -1.899 -31.511 1.00 95.69 248 LYS A N 1
ATOM 1956 C CA . LYS A 1 248 ? 14.611 -1.658 -30.176 1.00 95.69 248 LYS A CA 1
ATOM 1957 C C . LYS A 1 248 ? 13.672 -0.812 -29.320 1.00 95.69 248 LYS A C 1
ATOM 1959 O O . LYS A 1 248 ? 13.306 -1.250 -28.234 1.00 95.69 248 LYS A O 1
ATOM 1964 N N . ARG A 1 249 ? 13.232 0.343 -29.830 1.00 95.31 249 ARG A N 1
ATOM 1965 C CA . ARG A 1 249 ? 12.317 1.249 -29.116 1.00 95.31 249 ARG A CA 1
ATOM 1966 C C . ARG A 1 249 ? 11.026 0.552 -28.700 1.00 95.31 249 ARG A C 1
ATOM 1968 O O . ARG A 1 249 ? 10.572 0.738 -27.577 1.00 95.31 249 ARG A O 1
ATOM 1975 N N . LEU A 1 250 ? 10.468 -0.299 -29.562 1.00 96.31 250 LEU A N 1
ATOM 1976 C CA . LEU A 1 250 ? 9.272 -1.075 -29.230 1.00 96.31 250 LEU A CA 1
ATOM 1977 C C . LEU A 1 250 ? 9.499 -1.997 -28.019 1.00 96.31 250 LEU A C 1
ATOM 1979 O O . LEU A 1 250 ? 8.699 -1.984 -27.084 1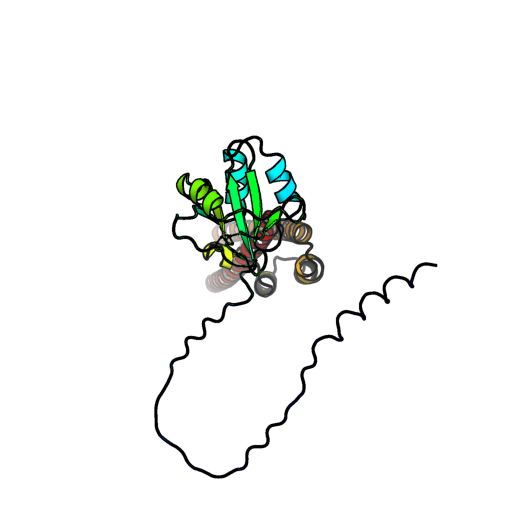.00 96.31 250 LEU A O 1
ATOM 1983 N N . ARG A 1 251 ? 10.606 -2.754 -28.003 1.00 95.00 251 ARG A N 1
ATOM 1984 C CA . ARG A 1 251 ? 10.964 -3.630 -26.872 1.00 95.00 251 ARG A CA 1
ATOM 1985 C C . ARG A 1 251 ? 11.231 -2.834 -25.597 1.00 95.00 251 ARG A C 1
ATOM 1987 O O . ARG A 1 251 ? 10.749 -3.204 -24.528 1.00 95.00 251 ARG A O 1
ATOM 1994 N N . ASP A 1 252 ? 11.965 -1.729 -25.709 1.00 95.44 252 ASP A N 1
ATOM 1995 C CA . ASP A 1 252 ? 12.300 -0.886 -24.562 1.00 95.44 252 ASP A CA 1
ATOM 1996 C C . ASP A 1 252 ? 11.052 -0.256 -23.939 1.00 95.44 252 ASP A C 1
ATOM 1998 O O . ASP A 1 252 ? 10.936 -0.253 -22.711 1.00 95.44 252 ASP A O 1
ATOM 2002 N N . ASN A 1 253 ? 10.098 0.185 -24.765 1.00 94.88 253 ASN A N 1
ATOM 2003 C CA . ASN A 1 253 ? 8.804 0.707 -24.329 1.00 94.88 253 ASN A CA 1
ATOM 2004 C C . ASN A 1 253 ? 7.961 -0.363 -23.633 1.00 94.88 253 ASN A C 1
ATOM 2006 O O . ASN A 1 253 ? 7.420 -0.112 -22.555 1.00 94.88 253 ASN A O 1
ATOM 2010 N N . GLN A 1 254 ? 7.877 -1.567 -24.208 1.00 95.12 254 GLN A N 1
ATOM 2011 C CA . GLN A 1 254 ? 7.153 -2.682 -23.596 1.00 95.12 254 GLN A CA 1
ATOM 2012 C C . GLN A 1 254 ? 7.725 -3.020 -22.212 1.00 95.12 254 GLN A C 1
ATOM 2014 O O . GLN A 1 254 ? 6.974 -3.192 -21.249 1.00 95.12 254 GLN A O 1
ATOM 2019 N N . GLN A 1 255 ? 9.053 -3.046 -22.086 1.00 94.56 255 GLN A N 1
ATOM 2020 C CA . GLN A 1 255 ? 9.703 -3.300 -20.806 1.00 94.56 255 GLN A CA 1
ATOM 2021 C C . GLN A 1 255 ? 9.455 -2.168 -19.802 1.00 94.56 255 GLN A C 1
ATOM 2023 O O . GLN A 1 255 ? 9.177 -2.439 -18.635 1.00 94.56 255 GLN A O 1
ATOM 2028 N N . THR A 1 256 ? 9.495 -0.907 -20.241 1.00 94.88 256 THR A N 1
ATOM 2029 C CA . THR A 1 256 ? 9.161 0.249 -19.394 1.00 94.88 256 THR A CA 1
ATOM 2030 C C . THR A 1 256 ? 7.728 0.149 -18.857 1.00 94.88 256 THR A C 1
ATOM 2032 O O . THR A 1 256 ? 7.514 0.340 -17.664 1.00 94.88 256 THR A O 1
ATOM 2035 N N . GLN A 1 257 ? 6.753 -0.271 -19.670 1.00 95.00 257 GLN A N 1
ATOM 2036 C CA . GLN A 1 257 ? 5.380 -0.507 -19.198 1.00 95.00 257 GLN A CA 1
ATOM 2037 C C . GLN A 1 257 ? 5.288 -1.637 -18.160 1.00 95.00 257 GLN A C 1
ATOM 2039 O O . GLN A 1 257 ? 4.490 -1.567 -17.225 1.00 95.00 257 GLN A O 1
ATOM 2044 N N . CYS A 1 258 ? 6.075 -2.707 -18.304 1.00 95.06 258 CYS A N 1
ATOM 2045 C CA . CYS A 1 258 ? 6.149 -3.765 -17.291 1.00 95.06 258 CYS A CA 1
ATOM 2046 C C . CYS A 1 258 ? 6.727 -3.251 -15.964 1.00 95.06 258 CYS A C 1
ATOM 2048 O O . CYS A 1 258 ? 6.218 -3.611 -14.903 1.00 95.06 258 CYS A O 1
ATOM 2050 N N . ILE A 1 259 ? 7.738 -2.382 -16.020 1.00 96.38 259 ILE A N 1
ATOM 2051 C CA . ILE A 1 259 ? 8.345 -1.748 -14.843 1.00 96.38 259 ILE A CA 1
ATOM 2052 C C . ILE A 1 259 ? 7.342 -0.824 -14.145 1.00 96.38 259 ILE A C 1
ATOM 2054 O O . ILE A 1 259 ? 7.168 -0.940 -12.935 1.00 96.38 259 ILE A O 1
ATOM 2058 N N . GLU A 1 260 ? 6.631 0.034 -14.880 1.00 95.69 260 GLU A N 1
ATOM 2059 C CA . GLU A 1 260 ? 5.631 0.925 -14.273 1.00 95.69 260 GLU A CA 1
ATOM 2060 C C . GLU A 1 260 ? 4.480 0.138 -13.635 1.00 95.69 260 GLU A C 1
ATOM 2062 O O . GLU A 1 260 ? 4.082 0.426 -12.509 1.00 95.69 260 GLU A O 1
ATOM 2067 N N . ARG A 1 261 ? 4.019 -0.946 -14.277 1.00 94.62 261 ARG A N 1
ATOM 2068 C CA . ARG A 1 261 ? 3.043 -1.856 -13.658 1.00 94.62 261 ARG A CA 1
ATOM 2069 C C . ARG A 1 261 ? 3.559 -2.442 -12.347 1.00 94.62 261 ARG A C 1
ATOM 2071 O O . ARG A 1 261 ? 2.822 -2.454 -11.366 1.00 94.62 261 ARG A O 1
ATOM 2078 N N . ALA A 1 262 ? 4.805 -2.914 -12.310 1.00 95.19 262 ALA A N 1
ATOM 2079 C CA . ALA A 1 262 ? 5.407 -3.428 -11.082 1.00 95.19 262 ALA A CA 1
ATOM 2080 C C . ALA A 1 262 ? 5.515 -2.344 -10.000 1.00 95.19 262 ALA A C 1
ATOM 2082 O O . ALA A 1 262 ? 5.184 -2.619 -8.849 1.00 95.19 262 ALA A O 1
ATOM 2083 N N . ARG A 1 263 ? 5.875 -1.105 -10.364 1.00 95.31 263 ARG A N 1
ATOM 2084 C CA . ARG A 1 263 ? 5.905 0.040 -9.441 1.00 95.31 263 ARG A CA 1
ATOM 2085 C C . ARG A 1 263 ? 4.542 0.271 -8.793 1.00 95.31 263 ARG A C 1
ATOM 2087 O O . ARG A 1 263 ? 4.464 0.304 -7.571 1.00 95.31 263 ARG A O 1
ATOM 2094 N N . THR A 1 264 ? 3.469 0.344 -9.583 1.00 93.75 264 THR A N 1
ATOM 2095 C CA . THR A 1 264 ? 2.108 0.524 -9.051 1.00 93.75 264 THR A CA 1
ATOM 2096 C C . THR A 1 264 ? 1.715 -0.601 -8.092 1.00 93.75 264 THR A C 1
ATOM 2098 O O . THR A 1 264 ? 1.080 -0.348 -7.070 1.00 93.75 264 THR A O 1
ATOM 2101 N N . ARG A 1 265 ? 2.105 -1.851 -8.384 1.00 94.12 265 ARG A N 1
ATOM 2102 C CA . ARG A 1 265 ? 1.829 -2.986 -7.489 1.00 94.12 265 ARG A CA 1
ATOM 2103 C C . ARG A 1 265 ? 2.644 -2.932 -6.201 1.00 94.12 265 ARG A C 1
ATOM 2105 O O . ARG A 1 265 ? 2.081 -3.213 -5.150 1.00 94.12 265 ARG A O 1
ATOM 2112 N N . PHE A 1 266 ? 3.914 -2.533 -6.262 1.00 94.69 266 PHE A N 1
ATOM 2113 C CA . PHE A 1 266 ? 4.724 -2.314 -5.063 1.00 94.69 266 PHE A CA 1
ATOM 2114 C C . PHE A 1 266 ? 4.112 -1.232 -4.179 1.00 94.69 266 PHE A C 1
ATOM 2116 O O . PHE A 1 266 ? 3.912 -1.481 -2.997 1.00 94.69 266 PHE A O 1
ATOM 2123 N N . SER A 1 267 ? 3.752 -0.078 -4.753 1.00 92.38 267 SER A N 1
ATOM 2124 C CA . SER A 1 267 ? 3.093 1.002 -4.014 1.00 92.38 267 SER A CA 1
ATOM 2125 C C . SER A 1 267 ? 1.815 0.513 -3.343 1.00 92.38 267 SER A C 1
ATOM 2127 O O . SER A 1 267 ? 1.653 0.702 -2.147 1.00 92.38 267 SER A O 1
ATOM 2129 N N . ARG A 1 268 ? 0.950 -0.208 -4.068 1.00 91.00 268 ARG A N 1
ATOM 2130 C CA . ARG A 1 268 ? -0.280 -0.759 -3.484 1.00 91.00 268 ARG A CA 1
ATOM 2131 C C . ARG A 1 268 ? -0.004 -1.689 -2.300 1.00 91.00 268 ARG A C 1
ATOM 2133 O O . ARG A 1 268 ? -0.697 -1.594 -1.294 1.00 91.00 268 ARG A O 1
ATOM 2140 N N . VAL A 1 269 ? 0.984 -2.579 -2.417 1.00 93.06 269 VAL A N 1
ATOM 2141 C CA . VAL A 1 269 ? 1.321 -3.517 -1.337 1.00 93.06 269 VAL A CA 1
ATOM 2142 C C . VAL A 1 269 ? 1.907 -2.796 -0.126 1.00 93.06 269 VAL A C 1
ATOM 2144 O O . VAL A 1 269 ? 1.499 -3.068 0.998 1.00 93.06 269 VAL A O 1
ATOM 2147 N N . VAL A 1 270 ? 2.827 -1.858 -0.348 1.00 93.62 270 VAL A N 1
ATOM 2148 C CA . VAL A 1 270 ? 3.459 -1.081 0.725 1.00 93.62 270 VAL A CA 1
ATOM 2149 C C . VAL A 1 270 ? 2.438 -0.207 1.449 1.00 93.62 270 VAL A C 1
ATOM 2151 O O . VAL A 1 270 ? 2.380 -0.260 2.673 1.00 93.62 270 VAL A O 1
ATOM 2154 N N . GLU A 1 271 ? 1.597 0.540 0.728 1.00 89.88 271 GLU A N 1
ATOM 2155 C CA . GLU A 1 271 ? 0.568 1.366 1.372 1.00 89.88 271 GLU A CA 1
ATOM 2156 C C . GLU A 1 271 ? -0.455 0.506 2.122 1.00 89.88 271 GLU A C 1
ATOM 2158 O O . GLU A 1 271 ? -0.788 0.815 3.260 1.00 89.88 271 GLU A O 1
ATOM 2163 N N . GLY A 1 272 ? -0.883 -0.628 1.553 1.00 88.19 272 GLY A N 1
ATOM 2164 C CA . GLY A 1 272 ? -1.794 -1.538 2.252 1.00 88.19 272 GLY A CA 1
ATOM 2165 C C . GLY A 1 272 ? -1.201 -2.098 3.550 1.00 88.19 272 GLY A C 1
ATOM 2166 O O . GLY A 1 272 ? -1.887 -2.157 4.568 1.00 88.19 272 GLY A O 1
ATOM 2167 N N . LEU A 1 273 ? 0.092 -2.445 3.555 1.00 89.94 273 LEU A N 1
ATOM 2168 C CA . LEU A 1 273 ? 0.797 -2.859 4.773 1.00 89.94 273 LEU A CA 1
ATOM 2169 C C . LEU A 1 273 ? 0.919 -1.719 5.794 1.00 89.94 273 LEU A C 1
ATOM 2171 O O . LEU A 1 273 ? 0.731 -1.966 6.983 1.00 89.94 273 LEU A O 1
ATOM 2175 N N . ARG A 1 274 ? 1.195 -0.480 5.360 1.00 89.56 274 ARG A N 1
ATOM 2176 C CA . ARG A 1 274 ? 1.233 0.689 6.258 1.00 89.56 274 ARG A CA 1
ATOM 2177 C C . ARG A 1 274 ? -0.109 0.922 6.931 1.00 89.56 274 ARG A C 1
ATOM 2179 O O . ARG A 1 274 ? -0.134 1.132 8.139 1.00 89.56 274 ARG A O 1
ATOM 2186 N N . THR A 1 275 ? -1.203 0.837 6.180 1.00 83.00 275 THR A N 1
ATOM 2187 C CA . THR A 1 275 ? -2.555 1.002 6.722 1.00 83.00 275 THR A CA 1
ATOM 2188 C C . THR A 1 275 ? -2.876 -0.071 7.762 1.00 83.00 275 THR A C 1
ATOM 2190 O O . THR A 1 275 ? -3.418 0.251 8.817 1.00 83.00 275 THR A O 1
ATOM 2193 N N . ILE A 1 276 ? -2.503 -1.332 7.511 1.00 84.75 276 ILE A N 1
ATOM 2194 C CA . ILE A 1 276 ? -2.689 -2.435 8.472 1.00 84.75 276 ILE A CA 1
ATOM 2195 C C . ILE A 1 276 ? -1.895 -2.173 9.759 1.00 84.75 276 ILE A C 1
ATOM 2197 O O . ILE A 1 276 ? -2.462 -2.188 10.849 1.00 84.75 276 ILE A O 1
ATOM 2201 N N . VAL A 1 277 ? -0.609 -1.837 9.628 1.00 84.25 277 VAL A N 1
ATOM 2202 C CA . VAL A 1 277 ? 0.277 -1.529 10.761 1.00 84.25 277 VAL A CA 1
ATOM 2203 C C . VAL A 1 277 ? -0.240 -0.355 11.594 1.00 84.25 277 VAL A C 1
ATOM 2205 O O . VAL A 1 277 ? -0.289 -0.450 12.816 1.00 84.25 277 VAL A O 1
ATOM 2208 N N . GLN A 1 278 ? -0.630 0.750 10.954 1.00 80.81 278 GLN A N 1
ATOM 2209 C CA . GLN A 1 278 ? -1.110 1.953 11.647 1.00 80.81 278 GLN A CA 1
ATOM 2210 C C . GLN A 1 278 ? -2.385 1.700 12.455 1.00 80.81 278 GLN A C 1
ATOM 2212 O O . GLN A 1 278 ? -2.636 2.395 13.437 1.00 80.81 278 GLN A O 1
ATOM 2217 N N . ARG A 1 279 ? -3.191 0.718 12.041 1.00 70.50 279 ARG A N 1
ATOM 2218 C CA . ARG A 1 279 ? -4.444 0.348 12.703 1.00 70.50 279 ARG A CA 1
ATOM 2219 C C . ARG A 1 279 ? -4.277 -0.736 13.766 1.00 70.50 279 ARG A C 1
ATOM 2221 O O . ARG A 1 279 ? -5.216 -0.952 14.523 1.00 70.50 279 ARG A O 1
ATOM 2228 N N . GLY A 1 280 ? -3.118 -1.394 13.827 1.00 71.25 280 GLY A N 1
ATOM 2229 C CA . GLY A 1 280 ? -2.882 -2.520 14.733 1.00 71.25 280 GLY A CA 1
ATOM 2230 C C . GLY A 1 280 ? -3.737 -3.751 14.411 1.00 71.25 280 GLY A C 1
ATOM 2231 O O . GLY A 1 280 ? -4.103 -4.475 15.334 1.00 71.25 280 GLY A O 1
ATOM 2232 N N . LEU A 1 281 ? -4.086 -3.937 13.129 1.00 61.59 281 LEU A N 1
ATOM 2233 C CA . LEU A 1 281 ? -4.794 -5.120 12.620 1.00 61.59 281 LEU A CA 1
ATOM 2234 C C . LEU A 1 281 ? -3.846 -6.308 12.443 1.00 61.59 281 LEU A C 1
ATOM 2236 O O . LEU A 1 281 ? -2.659 -6.057 12.129 1.00 61.59 281 LEU A O 1
#